Protein AF-A0A1Y3ERS6-F1 (afdb_monomer)

pLDDT: mean 78.66, std 18.19, range [39.31, 96.19]

Solvent-accessible surface area (backbone atoms only — not comparable to full-atom values): 10568 Å² total; per-residue (Å²): 138,85,83,82,80,84,80,81,80,81,79,78,78,77,73,66,74,38,62,41,63,48,85,42,66,70,82,78,79,48,76,67,59,51,52,51,32,52,76,62,56,27,44,62,80,42,98,79,37,23,26,28,19,29,83,88,67,51,50,31,34,42,51,50,39,35,43,70,40,49,57,46,52,53,65,60,63,62,41,93,84,53,89,66,54,53,46,50,26,30,32,39,32,39,29,73,22,69,52,45,95,83,38,56,44,93,59,51,65,65,64,45,78,43,43,34,34,40,35,41,24,82,83,41,68,49,79,78,44,63,82,38,22,78,41,63,59,69,26,38,30,32,43,51,52,59,58,53,71,74,69,60,63,82,72,85,86,64,79,74,74,79,78,76,77,75,82,82,83,80,77,86,75,91,130

Radius of gyration: 25.22 Å; Cα contacts (8 Å, |Δi|>4): 267; chains: 1; bounding box: 40×95×75 Å

Secondary structure (DSSP, 8-state):
------------------TTT---SS----HHHHHHHHHTTEEES-TT-SEEEETTS-EEEEE-TTS----B-GGGG--SS----GGG--EEE-TT----TT-B-TTSSTT--S--EEEPSTTPPPTTGGGGEEEEETTEEEEE--HHHHTT-----------------------

Foldseek 3Di:
DDDDDDDDPPPPPPADQALFQQQFPQQPDDPVNVVVLVVQCWDRPDNRTQFIAHPVRATAEGECERSQDQAQDLCNRDGPPRPHQLCNHQEYEAEPHNHDQPRYDPCSCPRVNNPFWYAHYPQHWDPVHPVQAPDTDGRIGGGGDPVCVVVVVVDPPDPPPPPPDDDDPPDDDDD

Structure (mmCIF, N/CA/C/O backbone):
data_AF-A0A1Y3ERS6-F1
#
_entry.id   AF-A0A1Y3ERS6-F1
#
loop_
_atom_site.group_PDB
_atom_site.id
_atom_site.type_symbol
_atom_site.label_atom_id
_atom_site.label_alt_id
_atom_site.label_comp_id
_atom_site.label_asym_id
_atom_site.label_entity_id
_atom_site.label_seq_id
_atom_site.pdbx_PDB_ins_code
_atom_site.Cartn_x
_atom_site.Cartn_y
_atom_site.Cartn_z
_atom_site.occupancy
_atom_site.B_iso_or_equiv
_atom_site.auth_seq_id
_atom_site.auth_comp_id
_atom_site.auth_asym_id
_atom_site.auth_atom_id
_atom_site.pdbx_PDB_model_num
ATOM 1 N N . MET A 1 1 ? 23.435 5.887 60.631 1.00 40.19 1 MET A N 1
ATOM 2 C CA . MET A 1 1 ? 22.488 6.574 59.726 1.00 40.19 1 MET A CA 1
ATOM 3 C C . MET A 1 1 ? 22.707 6.019 58.327 1.00 40.19 1 MET A C 1
ATOM 5 O O . MET A 1 1 ? 23.692 6.378 57.701 1.00 40.19 1 MET A O 1
ATOM 9 N N . PHE A 1 2 ? 21.871 5.079 57.884 1.00 39.38 2 PHE A N 1
ATOM 10 C CA . PHE A 1 2 ? 21.933 4.524 56.528 1.00 39.38 2 PHE A CA 1
ATOM 11 C C . PHE A 1 2 ? 20.907 5.255 55.664 1.00 39.38 2 PHE A C 1
ATOM 13 O O . PHE A 1 2 ? 19.716 5.213 55.959 1.00 39.38 2 PHE A O 1
ATOM 20 N N . TRP A 1 3 ? 21.376 5.955 54.634 1.00 40.59 3 TRP A N 1
ATOM 21 C CA . TRP A 1 3 ? 20.517 6.576 53.632 1.00 40.59 3 TRP A CA 1
ATOM 22 C C . TRP A 1 3 ? 20.301 5.568 52.504 1.00 40.59 3 TRP A C 1
ATOM 24 O O . TRP A 1 3 ? 21.249 5.202 51.814 1.00 40.59 3 TRP A O 1
ATOM 34 N N . ILE A 1 4 ? 19.066 5.098 52.335 1.00 56.00 4 ILE A N 1
ATOM 35 C CA . ILE A 1 4 ? 18.675 4.281 51.183 1.00 56.00 4 ILE A CA 1
ATOM 36 C C . ILE A 1 4 ? 18.340 5.248 50.048 1.00 56.00 4 ILE A C 1
ATOM 38 O O . ILE A 1 4 ? 17.358 5.985 50.117 1.00 56.00 4 ILE A O 1
ATOM 42 N N . THR A 1 5 ? 19.175 5.276 49.015 1.00 57.38 5 THR A N 1
ATOM 43 C CA . THR A 1 5 ? 18.903 6.008 47.776 1.00 57.38 5 THR A CA 1
ATOM 44 C C . THR A 1 5 ? 17.917 5.188 46.946 1.00 57.38 5 THR A C 1
ATOM 46 O O . THR A 1 5 ? 18.255 4.117 46.449 1.00 57.38 5 THR A O 1
ATOM 49 N N . PHE A 1 6 ? 16.679 5.664 46.811 1.00 54.22 6 PHE A N 1
ATOM 50 C CA . PHE A 1 6 ? 15.714 5.085 45.878 1.00 54.22 6 PHE A CA 1
ATOM 51 C C . PHE A 1 6 ? 16.089 5.500 44.452 1.00 54.22 6 PHE A C 1
ATOM 53 O O . PHE A 1 6 ? 15.914 6.653 44.064 1.00 54.22 6 PHE A O 1
ATOM 60 N N . VAL A 1 7 ? 16.611 4.557 43.669 1.00 61.88 7 VAL A N 1
ATOM 61 C CA . VAL A 1 7 ? 16.763 4.715 42.220 1.00 61.88 7 VAL A CA 1
ATOM 62 C C . VAL A 1 7 ? 15.429 4.334 41.582 1.00 61.88 7 VAL A C 1
ATOM 64 O O . VAL A 1 7 ? 15.063 3.161 41.542 1.00 61.88 7 VAL A O 1
ATOM 67 N N . VAL A 1 8 ? 14.673 5.330 41.121 1.00 59.50 8 VAL A N 1
ATOM 68 C CA . VAL A 1 8 ? 13.457 5.106 40.331 1.00 59.50 8 VAL A CA 1
ATOM 69 C C . VAL A 1 8 ? 13.886 4.752 38.909 1.00 59.50 8 VAL A C 1
ATOM 71 O O . VAL A 1 8 ? 14.327 5.615 38.152 1.00 59.50 8 VAL A O 1
ATOM 74 N N . PHE A 1 9 ? 13.777 3.476 38.544 1.00 46.91 9 PHE A N 1
ATOM 75 C CA . PHE A 1 9 ? 13.901 3.042 37.155 1.00 46.91 9 PHE A CA 1
ATOM 76 C C . PHE A 1 9 ? 12.621 3.425 36.409 1.00 46.91 9 PHE A C 1
ATOM 78 O O . PHE A 1 9 ? 11.594 2.763 36.543 1.00 46.91 9 PHE A O 1
ATOM 85 N N . ILE A 1 10 ? 12.667 4.508 35.631 1.00 58.75 10 ILE A N 1
ATOM 86 C CA . ILE A 1 10 ? 11.605 4.820 34.672 1.00 58.75 10 ILE A CA 1
ATOM 87 C C . ILE A 1 10 ? 11.819 3.913 33.459 1.00 58.75 10 ILE A C 1
ATOM 89 O O . ILE A 1 10 ? 12.629 4.205 32.583 1.00 58.75 10 ILE A O 1
ATOM 93 N N . THR A 1 11 ? 11.112 2.787 33.408 1.00 48.69 11 THR A N 1
ATOM 94 C CA . THR A 1 11 ? 10.964 2.015 32.172 1.00 48.69 11 THR A CA 1
ATOM 95 C C . THR A 1 11 ? 9.996 2.759 31.262 1.00 48.69 11 THR A C 1
ATOM 97 O O . THR A 1 11 ? 8.781 2.649 31.414 1.00 48.69 11 THR A O 1
ATOM 100 N N . THR A 1 12 ? 10.518 3.544 30.323 1.00 52.22 12 THR A N 1
ATOM 101 C CA . THR A 1 12 ? 9.714 4.065 29.215 1.00 52.22 12 THR A CA 1
ATOM 102 C C . THR A 1 12 ? 9.351 2.895 28.304 1.00 52.22 12 THR A C 1
ATOM 104 O O . THR A 1 12 ? 10.189 2.421 27.536 1.00 52.22 12 THR A O 1
ATOM 107 N N . ALA A 1 13 ? 8.119 2.399 28.399 1.00 50.47 13 ALA A N 1
ATOM 108 C CA . ALA A 1 13 ? 7.562 1.556 27.353 1.00 50.47 13 ALA A CA 1
ATOM 109 C C . ALA A 1 13 ? 7.392 2.443 26.115 1.00 50.47 13 ALA A C 1
ATOM 111 O O . ALA A 1 13 ? 6.580 3.367 26.117 1.00 50.47 13 ALA A O 1
ATOM 112 N N . THR A 1 14 ? 8.197 2.223 25.078 1.00 47.16 14 THR A N 1
ATOM 113 C CA . THR A 1 14 ? 7.948 2.845 23.778 1.00 47.16 14 THR A CA 1
ATOM 114 C C . THR A 1 14 ? 6.678 2.208 23.229 1.00 47.16 14 THR A C 1
ATOM 116 O O . THR A 1 14 ? 6.711 1.051 22.808 1.00 47.16 14 THR A O 1
ATOM 119 N N . ALA A 1 15 ? 5.552 2.919 23.293 1.00 56.16 15 ALA A N 1
ATOM 120 C CA . ALA A 1 15 ? 4.360 2.518 22.561 1.00 56.16 15 ALA A CA 1
ATOM 121 C C . ALA A 1 15 ? 4.750 2.387 21.082 1.00 56.16 15 ALA A C 1
ATOM 123 O O . ALA A 1 15 ? 5.423 3.263 20.534 1.00 56.16 15 ALA A O 1
ATOM 124 N N . LEU A 1 16 ? 4.418 1.251 20.473 1.00 59.69 16 LEU A N 1
ATOM 125 C CA . LEU A 1 16 ? 4.680 1.021 19.061 1.00 59.69 16 LEU A CA 1
ATOM 126 C C . LEU A 1 16 ? 3.832 2.027 18.273 1.00 59.69 16 LEU A C 1
ATOM 128 O O . LEU A 1 16 ? 2.607 1.993 18.354 1.00 59.69 16 LEU A O 1
ATOM 132 N N . GLU A 1 17 ? 4.493 2.964 17.595 1.00 69.62 17 GLU A N 1
ATOM 133 C CA . GLU A 1 17 ? 3.836 4.011 16.810 1.00 69.62 17 GLU A CA 1
ATOM 134 C C . GLU A 1 17 ? 2.968 3.355 15.731 1.00 69.62 17 GLU A C 1
ATOM 136 O O . GLU A 1 17 ? 3.470 2.548 14.941 1.00 69.62 17 GLU A O 1
ATOM 141 N N . SER A 1 18 ? 1.667 3.669 15.708 1.00 84.62 18 SER A N 1
ATOM 142 C CA . SER A 1 18 ? 0.764 3.067 14.725 1.00 84.62 18 SER A CA 1
ATOM 143 C C . SER A 1 18 ? 1.198 3.439 13.310 1.00 84.62 18 SER A C 1
ATOM 145 O O . SER A 1 18 ? 1.692 4.541 13.053 1.00 84.62 18 SER A O 1
ATOM 147 N N . VAL A 1 19 ? 0.967 2.547 12.347 1.00 87.81 19 VAL A N 1
ATOM 148 C CA . VAL A 1 19 ? 1.308 2.812 10.938 1.00 87.81 19 VAL A CA 1
ATOM 149 C C . VAL A 1 19 ? 0.620 4.071 10.395 1.00 87.81 19 VAL A C 1
ATOM 151 O O . VAL A 1 19 ? 1.177 4.776 9.552 1.00 87.81 19 VAL A O 1
ATOM 154 N N . CYS A 1 20 ? -0.561 4.392 10.928 1.00 88.44 20 CYS A N 1
ATOM 155 C CA . CYS A 1 20 ? -1.310 5.594 10.584 1.00 88.44 20 CYS A CA 1
ATOM 156 C C . CYS A 1 20 ? -0.671 6.881 11.098 1.00 88.44 20 CYS A C 1
ATOM 158 O O . CYS A 1 20 ? -0.836 7.915 10.460 1.00 88.44 20 CYS A O 1
ATOM 160 N N . GLN A 1 21 ? 0.035 6.824 12.226 1.00 85.12 21 GLN A N 1
ATOM 161 C CA . GLN A 1 21 ? 0.679 7.982 12.850 1.00 85.12 21 GLN A CA 1
ATOM 162 C C . GLN A 1 21 ? 2.177 8.068 12.554 1.00 85.12 21 GLN A C 1
ATOM 164 O O . GLN A 1 21 ? 2.792 9.077 12.884 1.00 85.12 21 GLN A O 1
ATOM 169 N N . LYS A 1 22 ? 2.747 7.039 11.909 1.00 84.56 22 LYS A N 1
ATOM 170 C CA . LYS A 1 22 ? 4.163 6.978 11.556 1.00 84.56 22 LYS A CA 1
ATOM 171 C C . LYS A 1 22 ? 4.631 8.267 10.887 1.00 84.56 22 LYS A C 1
ATOM 173 O O . LYS A 1 22 ? 4.188 8.599 9.789 1.00 84.56 22 LYS A O 1
ATOM 178 N N . LYS A 1 23 ? 5.595 8.949 11.501 1.00 82.00 23 LYS A N 1
ATOM 179 C CA . LYS A 1 23 ? 6.180 10.163 10.918 1.00 82.00 23 LYS A CA 1
ATOM 180 C C . LYS A 1 23 ? 6.928 9.868 9.617 1.00 82.00 23 LYS A C 1
ATOM 182 O O . LYS A 1 23 ? 7.989 9.243 9.617 1.00 82.00 23 LYS A O 1
ATOM 187 N N . CYS A 1 24 ? 6.391 10.374 8.514 1.00 86.12 24 CYS A N 1
ATOM 188 C CA . CYS A 1 24 ? 7.020 10.369 7.196 1.00 86.12 24 CYS A CA 1
ATOM 189 C C . CYS A 1 24 ? 7.503 11.783 6.843 1.00 86.12 24 CYS A C 1
ATOM 191 O O . CYS A 1 24 ? 7.085 12.761 7.463 1.00 86.12 24 CYS A O 1
ATOM 193 N N . THR A 1 25 ? 8.424 11.919 5.885 1.00 76.75 25 THR A N 1
ATOM 194 C CA . THR A 1 25 ? 8.870 13.253 5.446 1.00 76.75 25 THR A CA 1
ATOM 195 C C . THR A 1 25 ? 7.744 13.900 4.641 1.00 76.75 25 THR A C 1
ATOM 197 O O . THR A 1 25 ? 7.596 13.546 3.482 1.00 76.75 25 THR A O 1
ATOM 200 N N . GLU A 1 26 ? 6.957 14.770 5.290 1.00 67.69 26 GLU A N 1
ATOM 201 C CA . GLU A 1 26 ? 5.729 15.449 4.822 1.00 67.69 26 GLU A CA 1
ATOM 202 C C . GLU A 1 26 ? 4.849 14.647 3.840 1.00 67.69 26 GLU A C 1
ATOM 204 O O . GLU A 1 26 ? 5.215 14.468 2.674 1.00 67.69 26 GLU A O 1
ATOM 209 N N . PRO A 1 27 ? 3.641 14.206 4.240 1.00 62.59 27 PRO A N 1
ATOM 210 C CA . PRO A 1 27 ? 2.799 13.409 3.362 1.00 62.59 27 PRO A CA 1
ATOM 211 C C . PRO A 1 27 ? 2.384 14.221 2.129 1.00 62.59 27 PRO A C 1
ATOM 213 O O . PRO A 1 27 ? 1.527 15.100 2.175 1.00 62.59 27 PRO A O 1
ATOM 216 N N . ARG A 1 28 ? 2.958 13.885 0.971 1.00 69.12 28 ARG A N 1
ATOM 217 C CA . ARG A 1 28 ? 2.450 14.341 -0.324 1.00 69.12 28 ARG A CA 1
ATOM 218 C C . ARG A 1 28 ? 1.220 13.515 -0.666 1.00 69.12 28 ARG A C 1
ATOM 220 O O . ARG A 1 28 ? 1.315 12.511 -1.373 1.00 69.12 28 ARG A O 1
ATOM 227 N N . LEU A 1 29 ? 0.072 13.919 -0.128 1.00 77.69 29 LEU A N 1
ATOM 228 C CA . LEU A 1 29 ? -1.218 13.395 -0.556 1.00 77.69 29 LEU A CA 1
ATOM 229 C C . LEU A 1 29 ? -1.327 13.546 -2.076 1.00 77.69 29 LEU A C 1
ATOM 231 O O . LEU A 1 29 ? -1.138 14.632 -2.626 1.00 77.69 29 LEU A O 1
ATOM 235 N N . THR A 1 30 ? -1.601 12.447 -2.774 1.00 83.12 30 THR A N 1
ATOM 236 C CA . THR A 1 30 ? -1.845 12.517 -4.213 1.00 83.12 30 THR A CA 1
ATOM 237 C C . THR A 1 30 ? -3.329 12.803 -4.463 1.00 83.12 30 THR A C 1
ATOM 239 O O . THR A 1 30 ? -4.178 12.252 -3.754 1.00 83.12 30 THR A O 1
ATOM 242 N N . PRO A 1 31 ? -3.685 13.581 -5.505 1.00 86.44 31 PRO A N 1
ATOM 243 C CA . PRO A 1 31 ? -5.088 13.832 -5.853 1.00 86.44 31 PRO A CA 1
ATOM 244 C C . PRO A 1 31 ? -5.899 12.555 -6.119 1.00 86.44 31 PRO A C 1
ATOM 246 O O . PRO A 1 31 ? -7.126 12.558 -6.064 1.00 86.44 31 PRO A O 1
ATOM 249 N N . GLU A 1 32 ? -5.219 11.459 -6.460 1.00 86.81 32 GLU A N 1
ATOM 250 C CA . GLU A 1 32 ? -5.823 10.150 -6.685 1.00 86.81 32 GLU A CA 1
ATOM 251 C C . GLU A 1 32 ? -6.270 9.493 -5.373 1.00 86.81 32 GLU A C 1
ATOM 253 O O . GLU A 1 32 ? -7.422 9.067 -5.276 1.00 86.81 32 GLU A O 1
ATOM 258 N N . LEU A 1 33 ? -5.396 9.476 -4.357 1.00 88.69 33 LEU A N 1
ATOM 259 C CA . LEU A 1 33 ? -5.709 8.969 -3.016 1.00 88.69 33 LEU A CA 1
ATOM 260 C C . LEU A 1 33 ? -6.815 9.798 -2.360 1.00 88.69 33 LEU A C 1
ATOM 262 O O . LEU A 1 33 ? -7.763 9.240 -1.811 1.00 88.69 33 LEU A O 1
ATOM 266 N N . GLU A 1 34 ? -6.716 11.124 -2.462 1.00 89.75 34 GLU A N 1
ATOM 267 C CA . GLU A 1 34 ? -7.710 12.050 -1.921 1.00 89.75 34 GLU A CA 1
ATOM 268 C C . GLU A 1 34 ? -9.088 11.799 -2.537 1.00 89.75 34 GLU A C 1
ATOM 270 O O . GLU A 1 34 ? -10.058 11.529 -1.830 1.00 89.75 34 GLU A O 1
ATOM 275 N N . ARG A 1 35 ? -9.164 11.775 -3.873 1.00 92.00 35 ARG A N 1
ATOM 276 C CA . ARG A 1 35 ? -10.417 11.519 -4.588 1.00 92.00 35 ARG A CA 1
ATOM 277 C C . ARG A 1 35 ? -11.003 10.152 -4.247 1.00 92.00 35 ARG A C 1
ATOM 279 O O . ARG A 1 35 ? -12.225 10.032 -4.155 1.00 92.00 35 ARG A O 1
ATOM 286 N N . TYR A 1 36 ? -10.165 9.125 -4.090 1.00 93.06 36 TYR A N 1
ATOM 287 C CA . TYR A 1 36 ? -10.627 7.796 -3.693 1.00 93.06 36 TYR A CA 1
ATOM 288 C C . TYR A 1 36 ? -11.226 7.818 -2.286 1.00 93.06 36 TYR A C 1
ATOM 290 O O . TYR A 1 36 ? -12.343 7.336 -2.100 1.00 93.06 36 TYR A O 1
ATOM 298 N N . CYS A 1 37 ? -10.518 8.421 -1.328 1.00 93.19 37 CYS A N 1
ATOM 299 C CA . CYS A 1 37 ? -10.967 8.569 0.054 1.00 93.19 37 CYS A CA 1
ATOM 300 C C . CYS A 1 37 ? -12.329 9.274 0.116 1.00 93.19 37 CYS A C 1
ATOM 302 O O . CYS A 1 37 ? -13.294 8.709 0.630 1.00 93.19 37 CYS A O 1
ATOM 304 N N . THR A 1 38 ? -12.451 10.445 -0.517 1.00 92.81 38 THR A N 1
ATOM 305 C CA . THR A 1 38 ? -13.702 11.215 -0.539 1.00 92.81 38 THR A CA 1
ATOM 306 C C . THR A 1 38 ? -14.841 10.450 -1.212 1.00 92.81 38 THR A C 1
ATOM 308 O O . THR A 1 38 ? -15.950 10.423 -0.690 1.00 92.81 38 THR A O 1
ATOM 311 N N . LYS A 1 39 ? -14.590 9.778 -2.346 1.00 94.75 39 LYS A N 1
ATOM 312 C CA . LYS A 1 39 ? -15.621 8.996 -3.057 1.00 94.75 39 LYS A CA 1
ATOM 313 C C . LYS A 1 39 ? -16.171 7.838 -2.217 1.00 94.75 39 LYS A C 1
ATOM 315 O O . LYS A 1 39 ? -17.268 7.356 -2.486 1.00 94.75 39 LYS A O 1
ATOM 320 N N . ARG A 1 40 ? -15.391 7.346 -1.256 1.00 94.50 40 ARG A N 1
ATOM 321 C CA . ARG A 1 40 ? -15.768 6.241 -0.373 1.00 94.50 40 ARG A CA 1
ATOM 322 C C . ARG A 1 40 ? -16.381 6.709 0.943 1.00 94.50 40 ARG A C 1
ATOM 324 O O . ARG A 1 40 ? -16.528 5.878 1.827 1.00 94.50 40 ARG A O 1
ATOM 331 N N . ASP A 1 41 ? -16.738 7.986 1.075 1.00 94.69 41 ASP A N 1
ATOM 332 C CA . ASP A 1 41 ? -17.187 8.580 2.341 1.00 94.69 41 ASP A CA 1
ATOM 333 C C . ASP A 1 41 ? -16.143 8.391 3.458 1.00 94.69 41 ASP A C 1
ATOM 335 O O . ASP A 1 41 ? -16.465 8.121 4.619 1.00 94.69 41 ASP A O 1
ATOM 339 N N . GLY A 1 42 ? -14.868 8.454 3.070 1.00 92.50 42 GLY A N 1
ATOM 340 C CA . GLY A 1 42 ? -13.734 8.389 3.971 1.00 92.50 42 GLY A CA 1
ATOM 341 C C . GLY A 1 42 ? -13.266 9.769 4.419 1.00 92.50 42 GLY A C 1
ATOM 342 O O . GLY A 1 42 ? -13.437 10.767 3.718 1.00 92.50 42 GLY A O 1
ATOM 343 N N . HIS A 1 43 ? -12.638 9.801 5.586 1.00 91.75 43 HIS A N 1
ATOM 344 C CA . HIS A 1 43 ? -11.953 10.948 6.155 1.00 91.75 43 HIS A CA 1
ATOM 345 C C . HIS A 1 43 ? -10.512 10.564 6.504 1.00 91.75 43 HIS A C 1
ATOM 347 O O . HIS A 1 43 ? -10.221 9.425 6.886 1.00 91.75 43 HIS A O 1
ATOM 353 N N . TRP A 1 44 ? -9.594 11.519 6.371 1.00 90.69 44 TRP A N 1
ATOM 354 C CA . TRP A 1 44 ? -8.248 11.368 6.913 1.00 90.69 44 TRP A CA 1
ATOM 355 C C . TRP A 1 44 ? -8.326 11.386 8.435 1.00 90.69 44 TRP A C 1
ATOM 357 O O . TRP A 1 44 ? -9.042 12.206 9.009 1.00 90.69 44 TRP A O 1
ATOM 367 N N . LEU A 1 45 ? -7.625 10.457 9.089 1.00 86.94 45 LEU A N 1
ATOM 368 C CA . LEU A 1 45 ? -7.649 10.377 10.552 1.00 86.94 45 LEU A CA 1
ATOM 369 C C . LEU A 1 45 ? -7.072 11.654 11.191 1.00 86.94 45 LEU A C 1
ATOM 371 O O . LEU A 1 45 ? -7.579 12.087 12.222 1.00 86.94 45 LEU A O 1
ATOM 375 N N . THR A 1 46 ? -6.061 12.263 10.558 1.00 80.94 46 THR A N 1
ATOM 376 C CA . THR A 1 46 ? -5.542 13.623 10.802 1.00 80.94 46 THR A CA 1
ATOM 377 C C . THR A 1 46 ? -4.875 14.152 9.519 1.00 80.94 46 THR A C 1
ATOM 379 O O . THR A 1 46 ? -4.568 13.362 8.625 1.00 80.94 46 THR A O 1
ATOM 382 N N . ASP A 1 47 ? -4.588 15.455 9.434 1.00 70.69 47 ASP A N 1
ATOM 383 C CA . ASP A 1 47 ? -3.850 16.051 8.297 1.00 70.69 47 ASP A CA 1
ATOM 384 C C . ASP A 1 47 ? -2.391 15.555 8.193 1.00 70.69 47 ASP A C 1
ATOM 386 O O . ASP A 1 47 ? -1.765 15.644 7.138 1.00 70.69 47 ASP A O 1
ATOM 390 N N . GLU A 1 48 ? -1.854 14.997 9.282 1.00 74.06 48 GLU A N 1
ATOM 391 C CA . GLU A 1 48 ? -0.514 14.399 9.359 1.00 74.06 48 GLU A CA 1
ATOM 392 C C . GLU A 1 48 ? -0.543 12.862 9.256 1.00 74.06 48 GLU A C 1
ATOM 394 O O . GLU A 1 48 ? 0.506 12.219 9.303 1.00 74.06 48 GLU A O 1
ATOM 399 N N . ALA A 1 49 ? -1.729 12.250 9.148 1.00 81.94 49 ALA A N 1
ATOM 400 C CA . ALA A 1 49 ? -1.878 10.801 9.155 1.00 81.94 49 ALA A CA 1
ATOM 401 C C . ALA A 1 49 ? -1.622 10.182 7.780 1.00 81.94 49 ALA A C 1
ATOM 403 O O . ALA A 1 49 ? -1.999 10.698 6.730 1.00 81.94 49 ALA A O 1
ATOM 404 N N . ASN A 1 50 ? -1.117 8.954 7.810 1.00 89.88 50 ASN A N 1
ATOM 405 C CA . ASN A 1 50 ? -0.939 8.109 6.632 1.00 89.88 50 ASN A CA 1
ATOM 406 C C . ASN A 1 50 ? -2.218 7.346 6.249 1.00 89.88 50 ASN A C 1
ATOM 408 O O . ASN A 1 50 ? -2.195 6.534 5.327 1.00 89.88 50 ASN A O 1
ATOM 412 N N . CYS A 1 51 ? -3.332 7.550 6.956 1.00 91.88 51 CYS A N 1
ATOM 413 C CA . CYS A 1 51 ? -4.529 6.718 6.840 1.00 91.88 51 CYS A CA 1
ATOM 414 C C . CYS A 1 51 ? -5.792 7.513 6.530 1.00 91.88 51 CYS A C 1
ATOM 416 O O . CYS A 1 51 ? -6.137 8.454 7.248 1.00 91.88 51 CYS A O 1
ATOM 418 N N . CYS A 1 52 ? -6.538 7.031 5.535 1.00 93.75 52 CYS A N 1
ATOM 419 C CA . CYS A 1 52 ? -7.941 7.380 5.345 1.00 93.75 52 CYS A CA 1
ATOM 420 C C . CYS A 1 52 ? -8.825 6.229 5.838 1.00 93.75 52 CYS A C 1
ATOM 422 O O . CYS A 1 52 ? -8.611 5.062 5.478 1.00 93.75 52 CYS A O 1
ATOM 424 N N . ALA A 1 53 ? -9.825 6.572 6.647 1.00 93.75 53 ALA A N 1
ATOM 425 C CA . ALA A 1 53 ? -10.814 5.652 7.179 1.00 93.75 53 ALA A CA 1
ATOM 426 C C . ALA A 1 53 ? -12.220 6.036 6.720 1.00 93.75 53 ALA A C 1
ATOM 428 O O . ALA A 1 53 ? -12.547 7.208 6.588 1.00 93.75 53 ALA A O 1
ATOM 429 N N . LEU A 1 54 ? -13.073 5.041 6.495 1.00 95.12 54 LEU A N 1
ATOM 430 C CA . LEU A 1 54 ? -14.507 5.246 6.310 1.00 95.12 54 LEU A CA 1
ATOM 431 C C . LEU A 1 54 ? -15.117 5.895 7.559 1.00 95.12 54 LEU A C 1
ATOM 433 O O . LEU A 1 54 ? -14.605 5.729 8.665 1.00 95.12 54 LEU A O 1
ATOM 437 N N . ASN A 1 55 ? -16.283 6.525 7.419 1.00 93.06 55 ASN A N 1
ATOM 438 C CA . ASN A 1 55 ? -17.035 7.088 8.553 1.00 93.06 55 ASN A CA 1
ATOM 439 C C . ASN A 1 55 ? -17.330 6.097 9.699 1.00 93.06 55 ASN A C 1
ATOM 441 O O . ASN A 1 55 ? -17.582 6.520 10.822 1.00 93.06 55 ASN A O 1
ATOM 445 N N . ASN A 1 56 ? -17.276 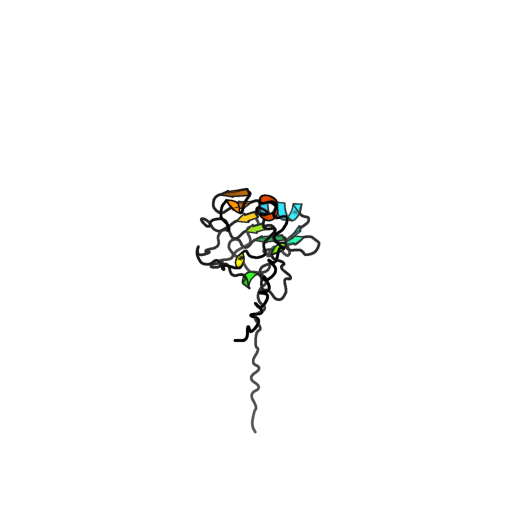4.784 9.447 1.00 91.50 56 ASN A N 1
ATOM 446 C CA . ASN A 1 56 ? -17.407 3.747 10.477 1.00 91.50 56 ASN A CA 1
ATOM 447 C C . ASN A 1 56 ? -16.073 3.359 11.159 1.00 91.50 56 ASN A C 1
ATOM 449 O O . ASN A 1 56 ? -16.032 2.366 11.882 1.00 91.50 56 ASN A O 1
ATOM 453 N N . GLY A 1 57 ? -14.984 4.083 10.890 1.00 89.50 57 GLY A N 1
ATOM 454 C CA . GLY A 1 57 ? -13.644 3.841 11.431 1.00 89.50 57 GLY A CA 1
ATOM 455 C C . GLY A 1 57 ? -12.807 2.807 10.668 1.00 89.50 57 GLY A C 1
ATOM 456 O O . GLY A 1 57 ? -11.666 2.548 11.042 1.00 89.50 57 GLY A O 1
ATOM 457 N N . THR A 1 58 ? -13.325 2.204 9.593 1.00 92.31 58 THR A N 1
A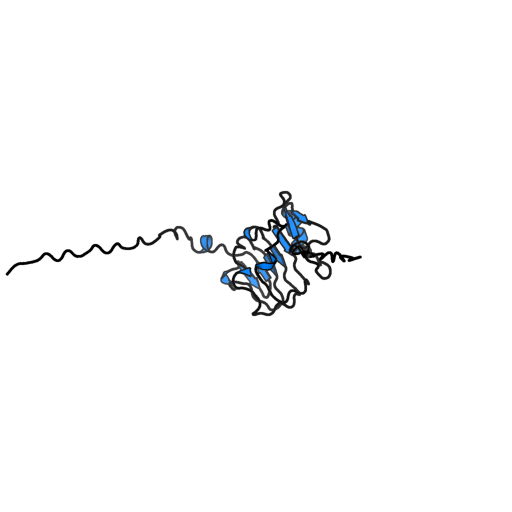TOM 458 C CA . THR A 1 58 ? -12.568 1.208 8.814 1.00 92.31 58 THR A CA 1
ATOM 459 C C . THR A 1 58 ? -11.485 1.880 7.975 1.00 92.31 58 THR A C 1
ATOM 461 O O . THR A 1 58 ? -11.808 2.585 7.021 1.00 92.31 58 THR A O 1
ATOM 464 N N . VAL A 1 59 ? -10.209 1.616 8.265 1.00 93.38 59 VAL A N 1
ATOM 465 C CA . VAL A 1 59 ? -9.085 2.080 7.432 1.00 93.38 59 VAL A CA 1
ATOM 466 C C . VAL A 1 59 ? -9.120 1.388 6.069 1.00 9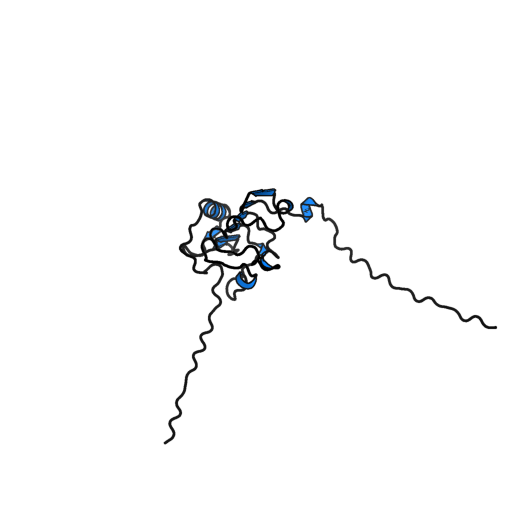3.38 59 VAL A C 1
ATOM 468 O O . VAL A 1 59 ? -9.165 0.160 5.996 1.00 93.38 59 VAL A O 1
ATOM 471 N N . ILE A 1 60 ? -9.093 2.183 4.997 1.00 95.00 60 ILE A N 1
ATOM 472 C CA . ILE A 1 60 ? -9.154 1.707 3.605 1.00 95.00 60 ILE A CA 1
ATOM 473 C C . ILE A 1 60 ? -7.947 2.132 2.762 1.00 95.00 60 ILE A C 1
ATOM 475 O O . ILE A 1 60 ? -7.678 1.508 1.737 1.00 95.00 60 ILE A O 1
ATOM 479 N N . ILE A 1 61 ? -7.194 3.153 3.182 1.00 94.94 61 ILE A N 1
ATOM 480 C CA . ILE A 1 61 ? -5.990 3.619 2.479 1.00 94.94 61 ILE A CA 1
ATOM 481 C C . ILE A 1 61 ? -4.813 3.697 3.448 1.00 94.94 61 ILE A C 1
ATOM 483 O O . ILE A 1 61 ? -4.972 4.209 4.555 1.00 94.94 61 ILE A O 1
ATOM 487 N N . LEU A 1 62 ? -3.638 3.259 2.986 1.00 93.69 62 LEU A N 1
ATOM 488 C CA . LEU A 1 62 ? -2.336 3.490 3.616 1.00 93.69 62 LEU A CA 1
ATOM 489 C C . LEU A 1 62 ? -1.405 4.273 2.676 1.00 93.69 62 LEU A C 1
ATOM 491 O O . LEU A 1 62 ? -0.909 3.735 1.689 1.00 93.69 62 LEU A O 1
ATOM 495 N N . ASN A 1 63 ? -1.145 5.539 2.985 1.00 93.19 63 ASN A N 1
ATOM 496 C CA . ASN A 1 63 ? -0.180 6.386 2.292 1.00 93.19 63 ASN A CA 1
ATOM 497 C C . ASN A 1 63 ? 1.154 6.393 3.048 1.00 93.19 63 ASN A C 1
ATOM 499 O O . ASN A 1 63 ? 1.374 7.220 3.920 1.00 93.19 63 ASN A O 1
ATOM 503 N N . LEU A 1 64 ? 2.041 5.462 2.711 1.00 92.25 64 LEU A N 1
ATOM 504 C CA . LEU A 1 64 ? 3.371 5.320 3.303 1.00 92.25 64 LEU A CA 1
ATOM 505 C C . LEU A 1 64 ? 4.478 5.809 2.357 1.00 92.25 64 LEU A C 1
ATOM 507 O O . LEU A 1 64 ? 5.607 5.311 2.380 1.00 92.25 64 LEU A O 1
ATOM 511 N N . ARG A 1 65 ? 4.157 6.773 1.497 1.00 91.31 65 ARG A N 1
ATOM 512 C CA . ARG A 1 65 ? 5.103 7.409 0.584 1.00 91.31 65 ARG A CA 1
ATOM 513 C C . ARG A 1 65 ? 6.182 8.175 1.358 1.00 91.31 65 ARG A C 1
ATOM 515 O O . ARG A 1 65 ? 5.876 8.866 2.320 1.00 91.31 65 ARG A O 1
ATOM 522 N N . GLN A 1 66 ? 7.441 8.094 0.911 1.00 90.38 66 GLN A N 1
ATOM 523 C CA . GLN A 1 66 ? 8.567 8.853 1.500 1.00 90.38 66 GLN A CA 1
ATOM 524 C C . GLN A 1 66 ? 8.714 8.681 3.030 1.00 90.38 66 GLN A C 1
ATOM 526 O O . GLN A 1 66 ? 9.142 9.585 3.749 1.00 90.38 66 GLN A O 1
ATOM 531 N N . CYS A 1 67 ? 8.399 7.492 3.540 1.00 89.81 67 CYS A N 1
ATOM 532 C CA . CYS A 1 67 ? 8.508 7.145 4.959 1.00 89.81 67 CYS A CA 1
ATOM 533 C C . CYS A 1 67 ? 9.876 6.550 5.335 1.00 89.81 67 CYS A C 1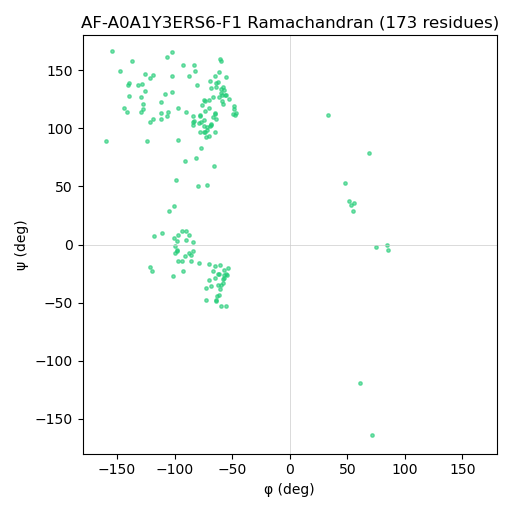
ATOM 535 O O . CYS A 1 67 ? 10.028 5.988 6.421 1.00 89.81 67 CYS A O 1
ATOM 537 N N . ASN A 1 68 ? 10.862 6.636 4.432 1.00 90.19 68 ASN A N 1
ATOM 538 C CA . ASN A 1 68 ? 12.201 6.064 4.582 1.00 90.19 68 ASN A CA 1
ATOM 539 C C . ASN A 1 68 ? 12.187 4.565 4.960 1.00 90.19 68 ASN A C 1
ATOM 541 O O . ASN A 1 68 ? 12.985 4.094 5.770 1.00 90.19 68 ASN A O 1
ATOM 545 N N . LEU A 1 69 ? 11.243 3.807 4.395 1.00 90.81 69 LEU A N 1
ATOM 546 C CA . LEU A 1 69 ? 11.136 2.367 4.614 1.00 90.81 69 LEU A CA 1
ATOM 547 C C . LEU A 1 69 ? 12.215 1.640 3.805 1.00 90.81 69 LEU A C 1
ATOM 549 O O . LEU A 1 69 ? 12.235 1.725 2.580 1.00 90.81 69 LEU A O 1
ATOM 553 N N . SER A 1 70 ? 13.091 0.901 4.481 1.00 90.50 70 SER A N 1
ATOM 554 C CA . SER A 1 70 ? 14.113 0.060 3.838 1.00 90.50 70 SER A CA 1
ATOM 555 C C . SER A 1 70 ? 13.655 -1.384 3.610 1.00 90.50 70 SER A C 1
ATOM 557 O O . SER A 1 70 ? 14.176 -2.069 2.730 1.00 90.50 70 SER A O 1
ATOM 559 N N . CYS A 1 71 ? 12.663 -1.834 4.381 1.00 89.81 71 CYS A N 1
ATOM 560 C CA . CYS A 1 71 ? 12.145 -3.197 4.382 1.00 89.81 71 CYS A CA 1
ATOM 561 C C . CYS A 1 71 ? 10.648 -3.219 4.702 1.00 89.81 71 CYS A C 1
ATOM 563 O O . CYS A 1 71 ? 10.156 -2.401 5.483 1.00 89.81 71 CYS A O 1
ATOM 565 N N . LEU A 1 72 ? 9.937 -4.196 4.144 1.00 90.19 72 LEU A N 1
ATOM 566 C CA . LEU A 1 72 ? 8.523 -4.444 4.409 1.00 90.19 72 LEU A CA 1
ATOM 567 C C . LEU A 1 72 ? 8.370 -5.695 5.277 1.00 90.19 72 LEU A C 1
ATOM 569 O O . LEU A 1 72 ? 8.627 -6.808 4.822 1.00 90.19 72 LEU A O 1
ATOM 573 N N . ASN A 1 73 ? 7.950 -5.507 6.527 1.00 88.50 73 ASN A N 1
ATOM 574 C CA . ASN A 1 73 ? 7.674 -6.576 7.489 1.00 88.50 73 ASN A CA 1
ATOM 575 C C . ASN A 1 73 ? 6.211 -6.487 7.951 1.00 88.50 73 ASN A C 1
ATOM 577 O O . ASN A 1 73 ? 5.678 -5.387 8.102 1.00 88.50 73 ASN A O 1
ATOM 581 N N . SER A 1 74 ? 5.555 -7.631 8.169 1.00 85.81 74 SER A N 1
ATOM 582 C CA . SER A 1 74 ? 4.194 -7.702 8.712 1.00 85.81 74 SER A CA 1
ATOM 583 C C . SER A 1 74 ? 4.035 -6.982 10.050 1.00 85.81 74 SER A C 1
ATOM 585 O O . SER A 1 74 ? 2.939 -6.510 10.335 1.00 85.81 74 SER A O 1
ATOM 587 N N . SER A 1 75 ? 5.118 -6.833 10.819 1.00 84.25 75 SER A N 1
ATOM 588 C CA . SER A 1 75 ? 5.124 -6.083 12.078 1.00 84.25 75 SER A CA 1
ATOM 589 C C . SER A 1 75 ? 4.748 -4.607 11.921 1.00 84.25 75 SER A C 1
ATOM 591 O O . SER A 1 75 ? 4.388 -3.974 12.899 1.00 84.25 75 SER A O 1
ATOM 593 N N . ILE A 1 76 ? 4.797 -4.040 10.706 1.00 84.75 76 ILE A N 1
ATOM 594 C CA . ILE A 1 76 ? 4.304 -2.676 10.439 1.00 84.75 76 ILE A CA 1
ATOM 595 C C . ILE A 1 76 ? 2.796 -2.565 10.726 1.00 84.75 76 ILE A C 1
ATOM 597 O O . ILE A 1 76 ? 2.314 -1.479 11.014 1.00 84.75 76 ILE A O 1
ATOM 601 N N . PHE A 1 77 ? 2.056 -3.672 10.650 1.00 83.56 77 PHE A N 1
ATOM 602 C CA . PHE A 1 77 ? 0.620 -3.721 10.943 1.00 83.56 77 PHE A CA 1
ATOM 603 C C . PHE A 1 77 ? 0.311 -4.208 12.359 1.00 83.56 77 PHE A C 1
ATOM 605 O O . PHE A 1 77 ? -0.855 -4.273 12.736 1.00 83.56 77 PHE A O 1
ATOM 612 N N . GLU A 1 78 ? 1.329 -4.631 13.105 1.00 75.69 78 GLU A N 1
ATOM 613 C CA . GLU A 1 78 ? 1.177 -4.974 14.509 1.00 75.69 78 GLU A CA 1
ATOM 614 C C . GLU A 1 78 ? 1.260 -3.656 15.264 1.00 75.69 78 GLU A C 1
ATOM 616 O O . GLU A 1 78 ? 2.325 -3.067 15.363 1.00 75.69 78 GLU A O 1
ATOM 621 N N . ASP A 1 79 ? 0.140 -3.158 15.760 1.00 64.94 79 ASP A N 1
ATOM 622 C CA . ASP A 1 79 ? 0.137 -2.096 16.750 1.00 64.94 79 ASP A CA 1
ATOM 623 C C . ASP A 1 79 ? -0.902 -2.431 17.833 1.00 64.94 79 ASP A C 1
ATOM 625 O O . ASP A 1 79 ? -1.768 -3.292 17.663 1.00 64.94 79 ASP A O 1
ATOM 629 N N . GLY A 1 80 ? -0.731 -1.839 19.015 1.00 54.62 80 GLY A N 1
ATOM 630 C CA . GLY A 1 80 ? -1.598 -2.105 20.167 1.00 54.62 80 GLY A CA 1
ATOM 631 C C . GLY A 1 80 ? -2.861 -1.243 20.209 1.00 54.62 80 GLY A C 1
ATOM 632 O O . GLY A 1 80 ? -3.721 -1.486 21.051 1.00 54.62 80 GLY A O 1
ATOM 633 N N . GLU A 1 81 ? -2.966 -0.231 19.342 1.00 55.31 81 GLU A N 1
ATOM 634 C CA . GLU A 1 81 ? -3.990 0.825 19.420 1.00 55.31 81 GLU A CA 1
ATOM 635 C C . GLU A 1 81 ? -4.897 0.896 18.186 1.00 55.31 81 GLU A C 1
ATOM 637 O O . GLU A 1 81 ? -6.020 1.396 18.244 1.00 55.31 81 GLU A O 1
ATOM 642 N N . THR A 1 82 ? -4.430 0.389 17.054 1.00 56.25 82 THR A N 1
ATOM 643 C CA . THR A 1 82 ? -5.045 0.502 15.744 1.00 56.25 82 THR A CA 1
ATOM 644 C C . THR A 1 82 ? -5.513 -0.905 15.352 1.00 56.25 82 THR A C 1
ATOM 646 O O . THR A 1 82 ? -4.763 -1.837 15.082 1.00 56.25 82 THR A O 1
ATOM 649 N N . ASN A 1 83 ? -6.832 -1.110 15.367 1.00 62.28 83 ASN A N 1
ATOM 650 C CA . ASN A 1 83 ? -7.462 -2.355 14.911 1.00 62.28 83 ASN A CA 1
ATOM 651 C C . ASN A 1 83 ? -7.380 -2.467 13.375 1.00 62.28 83 ASN A C 1
ATOM 653 O O . ASN A 1 83 ? -8.397 -2.628 12.691 1.00 62.28 83 ASN A O 1
ATOM 657 N N . LEU A 1 84 ? -6.184 -2.306 12.802 1.00 83.44 84 LEU A N 1
ATOM 658 C CA . LEU A 1 84 ? -5.978 -2.248 11.369 1.00 83.44 84 LEU A CA 1
ATOM 659 C C . LEU A 1 84 ? -6.135 -3.639 10.766 1.00 83.44 84 LEU A C 1
ATOM 661 O O . LEU A 1 84 ? -5.232 -4.474 10.721 1.00 83.44 84 LEU A O 1
ATOM 665 N N . ASN A 1 85 ? -7.333 -3.886 10.257 1.00 88.88 85 ASN A N 1
ATOM 666 C CA . ASN A 1 85 ? -7.613 -5.094 9.517 1.00 88.88 85 ASN A CA 1
ATOM 667 C C . ASN A 1 85 ? -7.065 -4.962 8.090 1.00 88.88 85 ASN A C 1
ATOM 669 O O . ASN A 1 85 ? -7.667 -4.315 7.234 1.00 88.88 85 ASN A O 1
ATOM 673 N N . ARG A 1 86 ? -5.943 -5.635 7.821 1.00 89.69 86 ARG A N 1
ATOM 674 C CA . ARG A 1 86 ? -5.255 -5.648 6.516 1.00 89.69 86 ARG A CA 1
ATOM 675 C C . ARG A 1 86 ? -6.157 -6.057 5.349 1.00 89.69 86 ARG A C 1
ATOM 677 O O . ARG A 1 86 ? -5.914 -5.624 4.226 1.00 89.69 86 ARG A O 1
ATOM 684 N N . SER A 1 87 ? -7.206 -6.842 5.605 1.00 92.38 87 SER A N 1
ATOM 685 C CA . SER A 1 87 ? -8.172 -7.238 4.571 1.00 92.38 87 SER A CA 1
ATOM 686 C C . SER A 1 87 ? -9.063 -6.095 4.095 1.00 92.38 87 SER A C 1
ATOM 688 O O . SER A 1 87 ? -9.641 -6.207 3.022 1.00 92.38 87 SER A O 1
ATOM 690 N N . ASN A 1 88 ? -9.148 -4.990 4.840 1.00 93.81 88 ASN A N 1
ATOM 691 C CA . ASN A 1 88 ? -9.907 -3.801 4.455 1.00 93.81 88 ASN A CA 1
ATOM 692 C C . ASN A 1 88 ? -9.087 -2.770 3.681 1.00 93.81 88 ASN A C 1
ATOM 694 O O . ASN A 1 88 ? -9.678 -1.838 3.145 1.00 93.81 88 ASN A O 1
ATOM 698 N N . ILE A 1 89 ? -7.762 -2.924 3.604 1.00 95.19 89 ILE A N 1
ATOM 699 C CA . ILE A 1 89 ? -6.922 -1.995 2.851 1.00 95.19 89 ILE A CA 1
ATOM 700 C C . ILE A 1 89 ? -7.197 -2.179 1.362 1.00 95.19 89 ILE A C 1
ATOM 702 O O . ILE A 1 89 ? -6.967 -3.244 0.791 1.00 95.19 89 ILE A O 1
ATOM 706 N N . GLU A 1 90 ? -7.691 -1.115 0.746 1.00 96.19 90 GLU A N 1
ATOM 707 C CA . GLU A 1 90 ? -8.056 -1.064 -0.664 1.00 96.19 90 GLU A CA 1
ATOM 708 C C . GLU A 1 90 ? -6.986 -0.370 -1.501 1.00 96.19 90 GLU A C 1
ATOM 710 O O . GLU A 1 90 ? -6.829 -0.683 -2.682 1.00 96.19 90 GLU A O 1
ATOM 715 N N . MET A 1 91 ? -6.224 0.540 -0.892 1.00 95.94 91 MET A N 1
ATOM 716 C CA . MET A 1 91 ? -5.177 1.293 -1.568 1.00 95.94 91 MET A CA 1
ATOM 717 C C . MET A 1 91 ? -3.939 1.458 -0.689 1.00 95.94 91 MET A C 1
ATOM 719 O O . MET A 1 91 ? -4.047 1.746 0.503 1.00 95.94 91 MET A O 1
ATOM 723 N N . MET A 1 92 ? -2.756 1.293 -1.280 1.00 95.00 92 MET A N 1
ATOM 724 C CA . MET A 1 92 ? -1.480 1.481 -0.595 1.00 95.00 92 MET A CA 1
ATOM 725 C C . MET A 1 92 ? -0.465 2.194 -1.491 1.00 95.00 92 MET A C 1
ATOM 727 O O . MET A 1 92 ? -0.203 1.755 -2.612 1.00 95.00 92 MET A O 1
ATOM 731 N N . ASP A 1 93 ? 0.136 3.270 -0.986 1.00 94.12 93 ASP A N 1
ATOM 732 C CA . ASP A 1 93 ? 1.250 3.962 -1.639 1.00 94.12 93 ASP A CA 1
ATOM 733 C C . ASP A 1 93 ? 2.534 3.761 -0.823 1.00 94.12 93 ASP A C 1
ATOM 735 O O . ASP A 1 93 ? 2.645 4.230 0.303 1.00 94.12 93 ASP A O 1
ATOM 739 N N . LEU A 1 94 ? 3.494 3.033 -1.389 1.00 93.69 94 LEU A N 1
ATOM 740 C CA . LEU A 1 94 ? 4.836 2.798 -0.848 1.00 93.69 94 LEU A CA 1
ATOM 741 C C . LEU A 1 94 ? 5.913 3.500 -1.685 1.00 93.69 94 LEU A C 1
ATOM 743 O O . LEU A 1 94 ? 7.100 3.221 -1.512 1.00 93.69 94 LEU A O 1
ATOM 747 N N . SER A 1 95 ? 5.534 4.370 -2.623 1.00 92.00 95 SER A N 1
ATOM 748 C CA . SER A 1 95 ? 6.476 5.030 -3.527 1.00 92.00 95 SER A CA 1
ATOM 749 C C . SER A 1 95 ? 7.523 5.869 -2.792 1.00 92.00 95 SER A C 1
ATO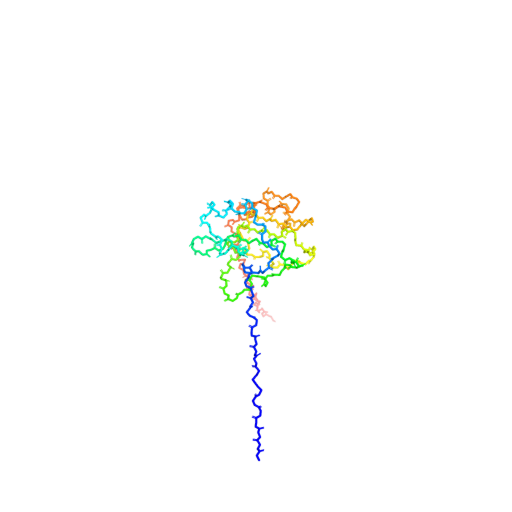M 751 O O . SER A 1 95 ? 7.356 6.262 -1.636 1.00 92.00 95 SER A O 1
ATOM 753 N N . ASP A 1 96 ? 8.641 6.117 -3.476 1.00 91.31 96 ASP A N 1
ATOM 754 C CA . ASP A 1 96 ? 9.755 6.936 -2.984 1.00 91.31 96 ASP A CA 1
ATOM 755 C C . ASP A 1 96 ? 10.336 6.486 -1.627 1.00 91.31 96 ASP A C 1
ATOM 757 O O . ASP A 1 96 ? 10.878 7.289 -0.868 1.00 91.31 96 ASP A O 1
ATOM 761 N N . ASN A 1 97 ? 10.242 5.191 -1.321 1.00 92.06 97 ASN A N 1
ATOM 762 C CA . ASN A 1 97 ? 10.964 4.566 -0.218 1.00 92.06 97 ASN A CA 1
ATOM 763 C C . ASN A 1 97 ? 12.180 3.780 -0.740 1.00 92.06 97 ASN A C 1
ATOM 765 O O . ASN A 1 97 ? 12.084 3.156 -1.801 1.00 92.06 97 ASN A O 1
ATOM 769 N N . PRO A 1 98 ? 13.301 3.736 0.002 1.00 92.62 98 PRO A N 1
ATOM 770 C CA . PRO A 1 98 ? 14.492 2.967 -0.360 1.00 92.62 98 PRO A CA 1
ATOM 771 C C . PRO A 1 98 ? 14.349 1.468 -0.022 1.00 92.62 98 PRO A C 1
ATOM 773 O O . PRO A 1 98 ? 15.219 0.887 0.626 1.00 92.62 98 PRO A O 1
ATOM 776 N N . ILE A 1 99 ? 13.248 0.831 -0.437 1.00 91.12 99 ILE A N 1
ATOM 777 C CA . ILE A 1 99 ? 12.986 -0.584 -0.135 1.00 91.12 99 ILE A CA 1
ATOM 778 C C . ILE A 1 99 ? 13.899 -1.462 -0.990 1.00 91.12 99 ILE A C 1
ATOM 780 O O . ILE A 1 99 ? 13.859 -1.393 -2.221 1.00 91.12 99 ILE A O 1
ATOM 784 N N . ALA A 1 100 ? 14.693 -2.316 -0.347 1.00 85.44 100 ALA A N 1
ATOM 785 C CA . ALA A 1 100 ? 15.531 -3.269 -1.065 1.00 85.44 100 ALA A CA 1
ATOM 786 C C . ALA A 1 100 ? 14.670 -4.358 -1.753 1.00 85.44 100 ALA A C 1
ATOM 788 O O . ALA A 1 100 ? 13.692 -4.819 -1.157 1.00 85.44 100 ALA A O 1
ATOM 789 N N . PRO A 1 101 ? 15.001 -4.801 -2.987 1.00 74.19 101 PRO A N 1
ATOM 790 C CA . PRO A 1 101 ? 14.182 -5.756 -3.749 1.00 74.19 101 PRO A CA 1
ATOM 791 C C . PRO A 1 101 ? 13.915 -7.095 -3.047 1.00 74.19 101 PRO A C 1
ATOM 793 O O . PRO A 1 101 ? 12.900 -7.737 -3.305 1.00 74.19 101 PRO A O 1
ATOM 796 N N . ASP A 1 102 ? 14.833 -7.520 -2.185 1.00 81.00 102 ASP A N 1
ATOM 797 C CA . ASP A 1 102 ? 14.805 -8.752 -1.398 1.00 81.00 102 ASP A CA 1
ATOM 798 C C . ASP A 1 102 ? 14.304 -8.542 0.040 1.00 81.00 102 ASP A C 1
ATOM 800 O O . ASP A 1 102 ? 14.093 -9.515 0.764 1.00 81.00 102 ASP A O 1
ATOM 804 N N . CYS A 1 103 ? 14.044 -7.298 0.455 1.00 87.94 103 CYS A N 1
ATOM 805 C CA . CYS A 1 103 ? 13.611 -6.982 1.813 1.00 87.94 103 CYS A CA 1
ATOM 806 C C . CYS A 1 103 ? 12.092 -6.801 1.929 1.00 87.94 103 CYS A C 1
ATOM 808 O O . CYS A 1 103 ? 11.584 -5.784 2.408 1.00 87.94 103 CYS A O 1
ATOM 810 N N . VAL A 1 104 ? 11.355 -7.822 1.492 1.00 89.31 104 VAL A N 1
ATOM 811 C CA . VAL A 1 104 ? 9.904 -7.938 1.682 1.00 89.31 104 VAL A CA 1
ATOM 812 C C . VAL A 1 104 ? 9.611 -9.294 2.311 1.00 89.31 104 VAL A C 1
ATOM 814 O O . VAL A 1 104 ? 9.888 -10.332 1.711 1.00 89.31 104 VAL A O 1
ATOM 817 N N . SER A 1 105 ? 9.065 -9.304 3.528 1.00 88.62 105 SER A N 1
ATOM 818 C CA . SER A 1 105 ? 8.762 -10.551 4.228 1.00 88.62 105 SER A CA 1
ATOM 819 C C . SER A 1 105 ? 7.687 -11.350 3.486 1.00 88.62 105 SER A C 1
ATOM 821 O O . SER A 1 105 ? 6.740 -10.793 2.925 1.00 88.62 105 SER A O 1
ATOM 823 N N . ALA A 1 106 ? 7.796 -12.682 3.510 1.00 83.56 106 ALA A N 1
ATOM 824 C CA . ALA A 1 106 ? 6.885 -13.575 2.785 1.00 83.56 106 ALA A CA 1
ATOM 825 C C . ALA A 1 106 ? 5.402 -13.386 3.169 1.00 83.56 106 ALA A C 1
ATOM 827 O O . ALA A 1 106 ? 4.508 -13.640 2.365 1.00 83.56 106 ALA A O 1
ATOM 828 N N . ASN A 1 107 ? 5.141 -12.913 4.388 1.00 87.94 107 ASN A N 1
ATOM 829 C CA . ASN A 1 107 ? 3.811 -12.673 4.941 1.00 87.94 107 ASN A CA 1
ATOM 830 C C . ASN A 1 107 ? 3.345 -11.201 4.849 1.00 87.94 107 ASN A C 1
ATOM 832 O O . ASN A 1 107 ? 2.249 -10.876 5.323 1.00 87.94 107 ASN A O 1
ATOM 836 N N . PHE A 1 108 ? 4.132 -10.298 4.246 1.00 90.69 108 PHE A N 1
ATOM 837 C CA . PHE A 1 108 ? 3.791 -8.871 4.153 1.00 90.69 108 PHE A CA 1
ATOM 838 C C . PHE A 1 108 ? 2.537 -8.598 3.312 1.00 90.69 108 PHE A C 1
ATOM 840 O O . PHE A 1 108 ? 1.801 -7.653 3.585 1.00 90.69 108 PHE A O 1
ATOM 847 N N . TRP A 1 109 ? 2.240 -9.442 2.327 1.00 90.38 109 TRP A N 1
ATOM 848 C CA . TRP A 1 109 ? 1.041 -9.299 1.489 1.00 90.38 109 TRP A CA 1
ATOM 849 C C . TRP A 1 109 ? -0.130 -10.171 1.964 1.00 90.38 109 TRP A C 1
ATOM 851 O O . TRP A 1 109 ? -1.268 -9.982 1.540 1.00 90.38 109 TRP A O 1
ATOM 861 N N . THR A 1 110 ? 0.124 -11.134 2.854 1.00 88.12 110 THR A N 1
ATOM 862 C CA . THR A 1 110 ? -0.888 -12.088 3.324 1.00 88.12 110 THR A CA 1
ATOM 863 C C . THR A 1 110 ? -2.066 -11.377 3.988 1.00 88.12 110 THR A C 1
ATOM 865 O O . THR A 1 110 ? -1.884 -10.553 4.880 1.00 88.12 110 THR A O 1
ATOM 868 N N . GLY A 1 111 ? -3.286 -11.726 3.574 1.00 89.31 111 GLY A N 1
ATOM 869 C CA . GLY A 1 111 ? -4.522 -11.175 4.135 1.00 89.31 111 GLY A CA 1
ATOM 870 C C . GLY A 1 111 ? -4.981 -9.852 3.515 1.00 89.31 111 GLY A C 1
ATOM 871 O O . GLY A 1 111 ? -6.080 -9.413 3.832 1.00 89.31 111 GLY A O 1
ATOM 872 N N . MET A 1 112 ? -4.210 -9.244 2.607 1.00 92.38 112 MET A N 1
ATOM 873 C CA . MET A 1 112 ? -4.634 -8.069 1.832 1.00 92.38 112 MET A CA 1
ATOM 874 C C . MET A 1 112 ? -5.488 -8.499 0.633 1.00 92.38 112 MET A C 1
ATOM 876 O O . MET A 1 112 ? -5.021 -8.547 -0.502 1.00 92.38 112 MET A O 1
ATOM 880 N N . THR A 1 113 ? -6.733 -8.883 0.905 1.00 91.06 113 THR A N 1
ATOM 881 C CA . THR A 1 113 ? -7.655 -9.463 -0.087 1.00 91.06 113 THR A CA 1
ATOM 882 C C . THR A 1 113 ? -8.477 -8.435 -0.865 1.00 91.06 113 THR A C 1
ATOM 884 O O . THR A 1 113 ? -9.207 -8.815 -1.777 1.00 91.06 113 THR A O 1
ATOM 887 N N . ARG A 1 114 ? -8.412 -7.151 -0.491 1.00 93.75 114 ARG A N 1
ATOM 888 C CA . ARG A 1 114 ? -9.152 -6.053 -1.139 1.00 93.75 114 ARG A CA 1
ATOM 889 C C . ARG A 1 114 ? -8.233 -4.999 -1.754 1.00 93.75 114 ARG A C 1
ATOM 891 O O . ARG A 1 114 ? -8.732 -3.965 -2.195 1.00 93.75 114 ARG A O 1
ATOM 898 N N . LEU A 1 115 ? -6.921 -5.247 -1.784 1.00 95.31 115 LEU A N 1
ATOM 899 C CA . LEU A 1 115 ? -5.919 -4.279 -2.221 1.00 95.31 115 LEU A CA 1
ATOM 900 C C . LEU A 1 115 ? -6.030 -4.074 -3.732 1.00 95.31 115 LEU A C 1
ATOM 902 O O . LEU A 1 115 ? -5.423 -4.792 -4.508 1.00 95.31 115 LEU A O 1
ATOM 906 N N . ASN A 1 116 ? -6.795 -3.076 -4.153 1.00 94.19 116 ASN A N 1
ATOM 907 C CA . ASN A 1 116 ? -7.102 -2.813 -5.555 1.00 94.19 116 ASN A CA 1
ATOM 908 C C . ASN A 1 116 ? -6.163 -1.814 -6.211 1.00 94.19 116 ASN A C 1
ATOM 910 O O . ASN A 1 116 ? -6.174 -1.691 -7.435 1.00 94.19 116 ASN A O 1
ATOM 914 N N . TYR A 1 117 ? -5.386 -1.082 -5.425 1.00 95.50 117 TYR A N 1
ATOM 915 C CA . TYR A 1 117 ? -4.460 -0.107 -5.961 1.00 95.50 117 TYR A CA 1
ATOM 916 C C . TYR A 1 117 ? -3.188 -0.065 -5.123 1.00 95.50 117 TYR A C 1
ATOM 918 O O . TYR A 1 117 ? -3.209 0.278 -3.943 1.00 95.50 117 TYR A O 1
ATOM 926 N N . LEU A 1 118 ? -2.065 -0.403 -5.743 1.00 95.69 118 LEU A N 1
ATOM 927 C CA . LEU A 1 118 ? -0.761 -0.461 -5.102 1.00 95.69 118 LEU A CA 1
ATOM 928 C C . LEU A 1 118 ? 0.261 0.322 -5.927 1.00 95.69 118 LEU A C 1
ATOM 930 O O . LEU A 1 118 ? 0.437 0.073 -7.123 1.00 95.69 118 LEU A O 1
ATOM 934 N N . ILE A 1 119 ? 0.959 1.246 -5.269 1.00 94.19 119 ILE A N 1
ATOM 935 C CA . ILE A 1 119 ? 2.134 1.926 -5.817 1.00 94.19 119 ILE A CA 1
ATOM 936 C C . ILE A 1 119 ? 3.354 1.473 -5.026 1.00 94.19 119 ILE A C 1
ATOM 938 O O . ILE A 1 119 ? 3.405 1.626 -3.811 1.00 94.19 119 ILE A O 1
ATOM 942 N N . LEU A 1 120 ? 4.346 0.925 -5.714 1.00 93.38 120 LEU A N 1
ATOM 943 C CA . LEU A 1 120 ? 5.609 0.479 -5.127 1.00 93.38 120 LEU A CA 1
ATOM 944 C C . LEU A 1 120 ? 6.725 1.499 -5.407 1.00 93.38 120 LEU A C 1
ATOM 946 O O . LEU A 1 120 ? 6.576 2.344 -6.296 1.00 93.38 120 LEU A O 1
ATOM 950 N N . PRO A 1 121 ? 7.878 1.432 -4.722 1.00 91.88 121 PRO A N 1
ATOM 951 C CA . PRO A 1 121 ? 9.081 2.111 -5.187 1.00 91.88 121 PRO A CA 1
ATOM 952 C C . PRO A 1 121 ? 9.438 1.686 -6.610 1.00 91.88 121 PRO A C 1
ATOM 954 O O . PRO A 1 121 ? 9.255 0.533 -6.993 1.00 91.88 121 PRO A O 1
ATOM 957 N N . HIS A 1 122 ? 9.958 2.603 -7.416 1.00 85.06 122 HIS A N 1
ATOM 958 C CA . HIS A 1 122 ? 10.473 2.245 -8.733 1.00 85.06 122 HIS A CA 1
ATOM 959 C C . HIS A 1 122 ? 11.887 1.648 -8.595 1.00 85.06 122 HIS A C 1
ATOM 961 O O . HIS A 1 122 ? 12.683 2.224 -7.855 1.00 85.06 122 HIS A O 1
ATOM 967 N N . PRO A 1 123 ? 12.248 0.552 -9.299 1.00 84.38 123 PRO A N 1
ATOM 968 C CA . PRO A 1 123 ? 11.488 -0.198 -10.310 1.00 84.38 123 PRO A CA 1
ATOM 969 C C . PRO A 1 123 ? 10.826 -1.502 -9.796 1.00 84.38 123 PRO A C 1
ATOM 971 O O . PRO A 1 123 ? 10.728 -2.479 -10.543 1.00 84.38 123 PRO A O 1
ATOM 974 N N . THR A 1 124 ? 10.382 -1.563 -8.539 1.00 87.69 124 THR A N 1
ATOM 975 C CA . THR A 1 124 ? 9.810 -2.773 -7.921 1.00 87.69 124 THR A CA 1
ATOM 976 C C . THR A 1 124 ? 8.570 -3.270 -8.673 1.00 87.69 124 THR A C 1
ATOM 978 O O . THR A 1 124 ? 7.681 -2.497 -9.028 1.00 87.69 124 THR A O 1
ATOM 981 N N . LYS A 1 125 ? 8.517 -4.583 -8.924 1.00 88.62 125 LYS A N 1
ATOM 982 C CA . LYS A 1 125 ? 7.414 -5.250 -9.630 1.00 88.62 125 LYS A CA 1
ATOM 983 C C . LYS A 1 125 ? 6.254 -5.570 -8.690 1.00 88.62 125 LYS A C 1
ATOM 985 O O . LYS A 1 125 ? 6.460 -5.810 -7.504 1.00 88.62 125 LYS A O 1
ATOM 990 N N . CYS A 1 126 ? 5.057 -5.667 -9.262 1.00 92.75 126 CYS A N 1
ATOM 991 C CA . CYS A 1 126 ? 3.850 -6.058 -8.542 1.00 92.75 126 CYS A CA 1
ATOM 992 C C . CYS A 1 126 ? 3.977 -7.436 -7.868 1.00 92.75 126 CYS A C 1
ATOM 994 O O . CYS A 1 126 ? 4.441 -8.386 -8.513 1.00 92.75 126 CYS A O 1
ATOM 996 N N . PRO A 1 127 ? 3.540 -7.580 -6.602 1.00 91.19 127 PRO A N 1
ATOM 997 C CA . PRO A 1 127 ? 3.501 -8.872 -5.928 1.00 91.19 127 PRO A CA 1
ATOM 998 C C . PRO A 1 127 ? 2.545 -9.816 -6.666 1.00 91.19 127 PRO A C 1
ATOM 1000 O O . PRO A 1 127 ? 1.500 -9.389 -7.154 1.00 91.19 127 PRO A O 1
ATOM 1003 N N . GLY A 1 128 ? 2.930 -11.088 -6.791 1.00 89.00 128 GLY A N 1
ATOM 1004 C CA . GLY A 1 128 ? 2.201 -12.073 -7.603 1.00 89.00 128 GLY A CA 1
ATOM 1005 C C . GLY A 1 128 ? 2.393 -11.924 -9.121 1.00 89.00 128 GLY A C 1
ATOM 1006 O O . GLY A 1 128 ? 1.903 -12.752 -9.881 1.00 89.00 128 GLY A O 1
ATOM 1007 N N . GLY A 1 129 ? 3.148 -10.919 -9.581 1.00 89.56 129 GLY A N 1
ATOM 1008 C CA . GLY A 1 129 ? 3.399 -10.692 -11.003 1.00 89.56 129 GLY A CA 1
ATOM 1009 C C . GLY A 1 129 ? 2.173 -10.166 -11.756 1.00 89.56 129 GLY A C 1
ATOM 1010 O O . GLY A 1 129 ? 1.227 -9.666 -11.161 1.00 89.56 129 GLY A O 1
ATOM 1011 N N . LYS A 1 130 ? 2.207 -10.247 -13.089 1.00 89.94 130 LYS A N 1
ATOM 1012 C CA . LYS A 1 130 ? 1.158 -9.701 -13.970 1.00 89.94 130 LYS A CA 1
ATOM 1013 C C . LYS A 1 130 ? -0.198 -10.408 -13.846 1.00 89.94 130 LYS A C 1
ATOM 1015 O O . LYS A 1 130 ? -1.198 -9.804 -14.189 1.00 89.94 130 LYS A O 1
ATOM 1020 N N . ASP A 1 131 ? -0.225 -11.654 -13.377 1.00 90.31 131 ASP A N 1
ATOM 1021 C CA . ASP A 1 131 ? -1.448 -12.466 -13.341 1.00 90.31 131 ASP A CA 1
ATOM 1022 C C . ASP A 1 131 ? -2.273 -12.207 -12.064 1.00 90.31 131 ASP A C 1
ATOM 1024 O O . ASP A 1 131 ? -3.448 -12.553 -11.995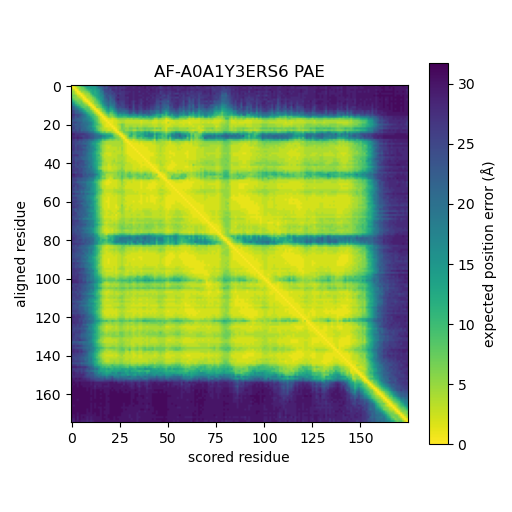 1.00 90.31 131 ASP A O 1
ATOM 1028 N N . ALA A 1 132 ? -1.679 -11.550 -11.059 1.00 91.62 132 ALA A N 1
ATOM 1029 C CA . ALA A 1 132 ? -2.359 -11.159 -9.823 1.00 91.62 132 ALA A CA 1
ATOM 1030 C C . ALA A 1 132 ? -3.130 -9.828 -9.936 1.00 91.62 132 ALA A C 1
ATOM 1032 O O . ALA A 1 132 ? -3.813 -9.437 -8.987 1.00 91.62 132 ALA A O 1
ATOM 1033 N N . TRP A 1 133 ? -3.015 -9.125 -11.067 1.00 95.00 133 TRP A N 1
ATOM 1034 C CA . TRP A 1 133 ? -3.550 -7.777 -11.263 1.00 95.00 133 TRP A CA 1
ATOM 1035 C C . TRP A 1 133 ? -4.149 -7.624 -12.661 1.00 95.00 133 TRP A C 1
ATOM 1037 O O . TRP A 1 133 ? -3.541 -8.037 -13.643 1.00 95.00 133 TRP A O 1
ATOM 1047 N N . GLU A 1 134 ? -5.294 -6.956 -12.773 1.00 95.00 134 GLU A N 1
ATOM 1048 C CA . GLU A 1 134 ? -5.894 -6.576 -14.058 1.00 95.00 134 GLU A CA 1
ATOM 1049 C C . GLU A 1 134 ? -4.954 -5.670 -14.861 1.00 95.00 134 GLU A C 1
ATOM 1051 O O . GLU A 1 134 ? -4.873 -5.753 -16.088 1.00 95.00 134 GLU A O 1
ATOM 1056 N N . TYR A 1 135 ? -4.211 -4.810 -14.160 1.00 94.25 135 TYR A N 1
ATOM 1057 C CA . TYR A 1 135 ? -3.218 -3.939 -14.762 1.00 94.25 135 TYR A CA 1
ATOM 1058 C C . TYR A 1 135 ? -1.970 -3.813 -13.883 1.00 94.25 135 TYR A C 1
ATOM 1060 O O . TYR A 1 135 ? -1.992 -3.210 -12.812 1.00 94.25 135 TYR A O 1
ATOM 1068 N N . ALA A 1 136 ? -0.847 -4.331 -14.383 1.00 93.75 136 ALA A N 1
ATOM 1069 C CA . ALA A 1 136 ? 0.473 -4.199 -13.772 1.00 93.75 136 ALA A CA 1
ATOM 1070 C C . ALA A 1 136 ? 1.440 -3.517 -14.752 1.00 93.75 136 ALA A C 1
ATOM 1072 O O . ALA A 1 136 ? 1.911 -4.137 -15.709 1.00 93.75 136 ALA A O 1
ATOM 1073 N N . LYS A 1 137 ? 1.760 -2.236 -14.519 1.00 89.25 137 LYS A N 1
ATOM 1074 C CA . LYS A 1 137 ? 2.720 -1.480 -15.342 1.00 89.25 137 LYS A CA 1
ATOM 1075 C C . LYS A 1 137 ? 3.764 -0.795 -14.471 1.00 89.25 137 LYS A C 1
ATOM 1077 O O . LYS A 1 137 ? 3.466 0.150 -13.743 1.00 89.25 137 LYS A O 1
ATOM 1082 N N . GLY A 1 138 ? 5.014 -1.238 -14.610 1.00 88.31 138 GLY A N 1
ATOM 1083 C CA . GLY A 1 138 ? 6.120 -0.741 -13.795 1.00 88.31 138 GLY A CA 1
ATOM 1084 C C . GLY A 1 138 ? 5.869 -1.030 -12.315 1.00 88.31 138 GLY A C 1
ATOM 1085 O O . GLY A 1 138 ? 5.716 -2.187 -11.937 1.00 88.31 138 GLY A O 1
ATOM 1086 N N . ASN A 1 139 ? 5.796 0.034 -11.515 1.00 91.12 139 ASN A N 1
ATOM 1087 C CA . ASN A 1 139 ? 5.565 0.001 -10.071 1.00 91.12 139 ASN A CA 1
ATOM 1088 C C . ASN A 1 139 ? 4.096 0.235 -9.666 1.00 91.12 139 ASN A C 1
ATOM 1090 O O . ASN A 1 139 ? 3.825 0.418 -8.482 1.00 91.12 13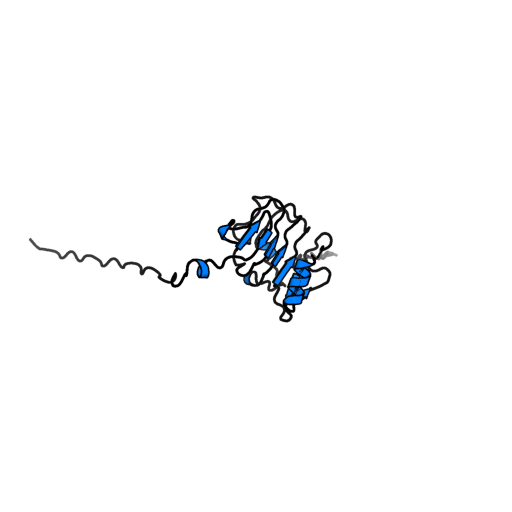9 ASN A O 1
ATOM 1094 N N . LYS A 1 140 ? 3.161 0.278 -10.626 1.00 94.06 140 LYS A N 1
ATOM 1095 C CA . LYS A 1 140 ? 1.723 0.434 -10.367 1.00 94.06 140 LYS A CA 1
ATOM 1096 C C . LYS A 1 140 ? 0.974 -0.867 -10.633 1.00 94.06 140 LYS A C 1
ATOM 1098 O O . LYS A 1 140 ? 1.104 -1.433 -11.723 1.00 94.06 140 LYS A O 1
ATOM 1103 N N . CYS A 1 141 ? 0.162 -1.279 -9.665 1.00 95.88 141 CYS A N 1
ATOM 1104 C CA . CYS A 1 141 ? -0.644 -2.495 -9.694 1.00 95.88 141 CYS A CA 1
ATOM 1105 C C . CYS A 1 141 ? -2.097 -2.132 -9.382 1.00 95.88 141 CYS A C 1
ATOM 1107 O O . CYS A 1 141 ? -2.372 -1.532 -8.343 1.00 95.88 141 CYS A O 1
ATOM 1109 N N . ILE A 1 142 ? -3.010 -2.429 -10.304 1.00 95.56 142 ILE A N 1
ATOM 1110 C CA . ILE A 1 142 ? -4.408 -1.998 -10.247 1.00 95.56 142 ILE A CA 1
ATOM 1111 C C . ILE A 1 142 ? -5.316 -3.197 -10.521 1.00 95.56 142 ILE A C 1
ATOM 1113 O O . ILE A 1 142 ? -5.039 -3.985 -11.426 1.00 95.56 142 ILE A O 1
ATOM 1117 N N . GLY A 1 143 ? -6.387 -3.304 -9.735 1.00 94.94 143 GLY A N 1
ATOM 1118 C CA . GLY A 1 143 ? -7.406 -4.346 -9.828 1.00 94.94 143 GLY A CA 1
ATOM 1119 C C . GLY A 1 143 ? -6.846 -5.703 -9.426 1.00 94.94 143 GLY A C 1
ATOM 1120 O O . GLY A 1 143 ? -6.491 -6.496 -10.291 1.00 94.94 143 GLY A O 1
ATOM 1121 N N . GLN A 1 144 ? -6.714 -5.972 -8.125 1.00 94.62 144 GLN A N 1
ATOM 1122 C CA . GLN A 1 144 ? -6.264 -7.289 -7.673 1.00 94.62 144 GLN A CA 1
ATOM 1123 C C . GLN A 1 144 ? -7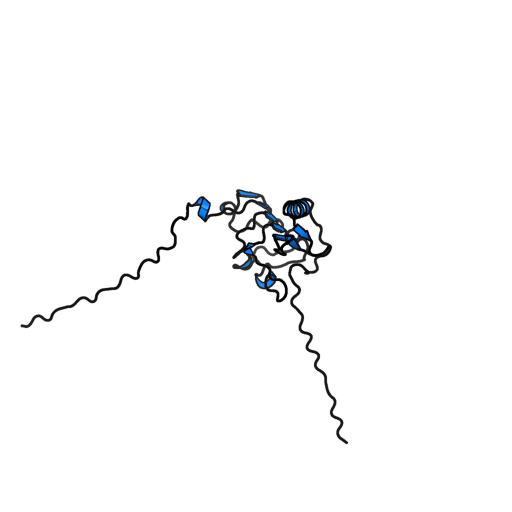.265 -8.346 -8.137 1.00 94.62 144 GLN A C 1
ATOM 1125 O O . GLN A 1 144 ? -8.468 -8.237 -7.897 1.00 94.62 144 GLN A O 1
ATOM 1130 N N . VAL A 1 145 ? -6.758 -9.374 -8.813 1.00 91.81 145 VAL A N 1
ATOM 1131 C CA . VAL A 1 145 ? -7.599 -10.428 -9.372 1.00 91.81 145 VAL A CA 1
ATOM 1132 C C . VAL A 1 145 ? -8.089 -11.327 -8.244 1.00 91.81 145 VAL A C 1
ATOM 1134 O O . VAL A 1 145 ? -7.305 -11.923 -7.502 1.00 91.81 145 VAL A O 1
ATOM 1137 N N . ASP A 1 146 ? -9.408 -11.470 -8.144 1.00 85.75 146 ASP A N 1
ATOM 1138 C CA . ASP A 1 146 ? -10.029 -12.499 -7.318 1.00 85.75 146 ASP A CA 1
ATOM 1139 C C . ASP A 1 146 ? -9.841 -13.857 -8.004 1.00 85.75 146 ASP A C 1
ATOM 1141 O O . ASP A 1 146 ? -10.628 -14.263 -8.864 1.00 85.75 146 ASP A O 1
ATOM 1145 N N . TRP A 1 147 ? -8.762 -14.548 -7.637 1.00 75.50 147 TRP A N 1
ATOM 1146 C CA . TRP A 1 147 ? -8.385 -15.823 -8.246 1.00 75.50 147 TRP A CA 1
ATOM 1147 C C . TRP A 1 147 ? -9.486 -16.882 -8.124 1.00 75.50 147 TRP A C 1
ATOM 1149 O O . TRP A 1 147 ? -9.688 -17.679 -9.034 1.00 75.50 147 TRP A O 1
ATOM 1159 N N . CYS A 1 148 ? -10.259 -16.864 -7.034 1.00 75.56 148 CYS A N 1
ATOM 1160 C CA . CYS A 1 148 ? -11.360 -17.802 -6.843 1.00 75.56 148 CYS A CA 1
ATOM 1161 C C . CYS A 1 148 ? -12.511 -17.560 -7.820 1.00 75.56 148 CYS A C 1
ATOM 1163 O O . CYS A 1 148 ? -13.132 -18.520 -8.278 1.00 75.56 148 CYS A O 1
ATOM 1165 N N . LYS A 1 149 ? -12.787 -16.299 -8.161 1.00 75.81 149 LYS A N 1
ATOM 1166 C CA . LYS A 1 149 ? -13.733 -15.969 -9.233 1.00 75.81 149 LYS A CA 1
ATOM 1167 C C . LYS A 1 149 ? -13.159 -16.266 -10.612 1.00 75.81 149 LYS A C 1
ATOM 1169 O O . LYS A 1 149 ? -13.908 -16.724 -11.468 1.00 75.81 149 LYS A O 1
ATOM 1174 N N . HIS A 1 150 ? -11.862 -16.035 -10.816 1.00 71.44 150 HIS A N 1
ATOM 1175 C CA . HIS A 1 150 ? -11.192 -16.298 -12.090 1.00 71.44 150 HIS A CA 1
ATOM 1176 C C . HIS A 1 150 ? -11.200 -17.791 -12.446 1.00 71.44 150 HIS A C 1
ATOM 1178 O O . HIS A 1 150 ? -11.617 -18.166 -13.537 1.00 71.44 150 HIS A O 1
ATOM 1184 N N . GLU A 1 151 ? -10.829 -18.646 -11.492 1.00 72.12 151 GLU A N 1
ATOM 1185 C CA . GLU A 1 151 ? -10.733 -20.101 -11.671 1.00 72.12 151 GLU A CA 1
ATOM 1186 C C . GLU A 1 151 ? -12.034 -20.851 -11.346 1.00 72.12 151 GLU A C 1
ATOM 1188 O O . GLU A 1 151 ? -12.069 -22.082 -11.351 1.00 72.12 151 GLU A O 1
ATOM 1193 N N . ASN A 1 152 ? -13.116 -20.129 -11.031 1.00 68.25 152 ASN A N 1
ATOM 1194 C CA . ASN A 1 152 ? -14.386 -20.703 -10.590 1.00 68.25 152 ASN A CA 1
ATOM 1195 C C . ASN A 1 152 ? -14.185 -21.761 -9.484 1.00 68.25 152 ASN A C 1
ATOM 1197 O O . ASN A 1 152 ? -14.638 -22.904 -9.596 1.00 68.25 152 ASN A O 1
ATOM 1201 N N . CYS A 1 153 ? -13.472 -21.376 -8.420 1.00 68.50 153 CYS A N 1
ATOM 1202 C CA . CYS A 1 153 ? -13.109 -22.208 -7.270 1.00 68.50 153 CYS A CA 1
ATOM 1203 C C . CYS A 1 153 ? -14.346 -22.632 -6.459 1.00 68.50 153 CYS A C 1
ATOM 1205 O O . CYS A 1 153 ? -14.539 -22.211 -5.321 1.00 68.50 153 CYS A O 1
ATOM 1207 N N . THR A 1 154 ? -15.213 -23.471 -7.021 1.00 58.97 154 THR A N 1
ATOM 1208 C CA . THR A 1 154 ? -16.484 -23.840 -6.391 1.00 58.97 154 THR A CA 1
ATOM 1209 C C . THR A 1 154 ? -16.330 -24.888 -5.290 1.00 58.97 154 THR A C 1
ATOM 1211 O O . THR A 1 154 ? -17.229 -25.005 -4.472 1.00 58.97 154 THR A O 1
ATOM 1214 N N . HIS A 1 155 ? -15.209 -25.612 -5.170 1.00 57.59 155 HIS A N 1
ATOM 1215 C CA . HIS A 1 155 ? -15.021 -26.607 -4.100 1.00 57.59 155 HIS A CA 1
ATOM 1216 C C . HIS A 1 155 ? -13.542 -26.954 -3.838 1.00 57.59 155 HIS A C 1
ATOM 1218 O O . HIS A 1 155 ? -13.040 -27.945 -4.365 1.00 57.59 155 HIS A O 1
ATOM 1224 N N . MET A 1 156 ? -12.851 -26.222 -2.956 1.00 49.81 156 MET A N 1
ATOM 1225 C CA . MET A 1 156 ? -11.588 -26.704 -2.350 1.00 49.81 156 MET A CA 1
ATOM 1226 C C . MET A 1 156 ? -11.747 -27.264 -0.924 1.00 49.81 156 MET A C 1
ATOM 1228 O O . MET A 1 156 ? -10.775 -27.720 -0.333 1.00 49.81 156 MET A O 1
ATOM 1232 N N . HIS A 1 157 ? -12.975 -27.379 -0.406 1.00 49.88 157 HIS A N 1
ATOM 1233 C CA . HIS A 1 157 ? -13.275 -28.251 0.737 1.00 49.88 157 HIS A CA 1
ATOM 1234 C C . HIS A 1 157 ? -13.692 -29.646 0.257 1.00 49.88 157 HIS A C 1
ATOM 1236 O O . HIS A 1 157 ? -14.850 -30.049 0.338 1.00 49.88 157 HIS A O 1
ATOM 1242 N N . ARG A 1 158 ? -12.731 -30.412 -0.250 1.00 44.59 158 ARG A N 1
ATOM 1243 C CA . ARG A 1 158 ? -12.763 -31.865 -0.075 1.00 44.59 158 ARG A CA 1
ATOM 1244 C C . ARG A 1 158 ? -11.458 -32.244 0.589 1.00 44.59 158 ARG A C 1
ATOM 1246 O O . ARG A 1 158 ? -10.476 -32.553 -0.081 1.00 44.59 158 ARG A O 1
ATOM 1253 N N . GLU A 1 159 ? -11.469 -32.224 1.918 1.00 47.56 159 GLU A N 1
ATOM 1254 C CA . GLU A 1 159 ? -10.608 -33.123 2.672 1.00 47.56 159 GLU A CA 1
ATOM 1255 C C . GLU A 1 159 ? -10.765 -34.505 2.032 1.00 47.56 159 GLU A C 1
ATOM 1257 O O . GLU A 1 159 ? -11.854 -35.083 2.016 1.00 47.56 159 GLU A O 1
ATOM 1262 N N . LYS A 1 160 ? -9.702 -35.013 1.401 1.00 42.66 160 LYS A N 1
ATOM 1263 C CA . LYS A 1 160 ? -9.661 -36.428 1.044 1.00 42.66 160 LYS A CA 1
ATOM 1264 C C . LYS A 1 160 ? -9.832 -37.178 2.364 1.00 42.66 160 LYS A C 1
ATOM 1266 O O . LYS A 1 160 ? -8.985 -36.993 3.239 1.00 42.66 160 LYS A O 1
ATOM 1271 N N . PRO A 1 161 ? -10.860 -38.027 2.532 1.00 40.22 161 PRO A N 1
ATOM 1272 C CA . PRO A 1 161 ? -10.931 -38.856 3.716 1.00 40.22 161 PRO A CA 1
ATOM 1273 C C . PRO A 1 161 ? -9.666 -39.709 3.735 1.00 40.22 161 PRO A C 1
ATOM 1275 O O . PRO A 1 161 ? -9.331 -40.348 2.729 1.00 40.22 161 PRO A O 1
ATOM 1278 N N . LEU A 1 162 ? -8.951 -39.701 4.861 1.00 47.81 162 LEU A N 1
ATOM 1279 C CA . LEU A 1 162 ? -7.910 -40.679 5.145 1.00 47.81 162 LEU A CA 1
ATOM 1280 C C . LEU A 1 162 ? -8.495 -42.059 4.843 1.00 47.81 162 LEU A C 1
ATOM 1282 O O . LEU A 1 162 ? -9.434 -42.515 5.496 1.00 47.81 162 LEU A O 1
ATOM 1286 N N . ARG A 1 163 ? -7.978 -42.705 3.796 1.00 44.25 163 ARG A N 1
ATOM 1287 C CA . ARG A 1 163 ? -8.381 -44.054 3.414 1.00 44.25 163 ARG A CA 1
ATOM 1288 C C . ARG A 1 163 ? -7.956 -44.969 4.560 1.00 44.25 163 ARG A C 1
ATOM 1290 O O . ARG A 1 163 ? -6.793 -45.353 4.646 1.00 44.25 163 ARG A O 1
ATOM 1297 N N . SER A 1 164 ? -8.894 -45.269 5.456 1.00 45.50 164 SER A N 1
ATOM 1298 C CA . SER A 1 164 ? -8.749 -46.292 6.487 1.00 45.50 164 SER A CA 1
ATOM 1299 C C . SER A 1 164 ? -8.252 -47.574 5.817 1.00 45.50 164 SER A C 1
ATOM 1301 O O . SER A 1 164 ? -8.941 -48.170 4.981 1.00 45.50 164 SER A O 1
ATOM 1303 N N . LYS A 1 165 ? -7.010 -47.968 6.120 1.00 50.38 165 LYS A N 1
ATOM 1304 C CA . LYS A 1 165 ? -6.509 -49.298 5.784 1.00 50.38 165 LYS A CA 1
ATOM 1305 C C . LYS A 1 165 ? -7.287 -50.277 6.661 1.00 50.38 165 LYS A C 1
ATOM 1307 O O . LYS A 1 165 ? -7.005 -50.398 7.848 1.00 50.38 165 LYS A O 1
ATOM 1312 N N . ARG A 1 166 ? -8.270 -50.965 6.076 1.00 39.31 166 ARG A N 1
ATOM 1313 C CA . ARG A 1 166 ? -8.869 -52.159 6.686 1.00 39.31 166 ARG A CA 1
ATOM 1314 C C . ARG A 1 166 ? -7.742 -53.171 6.964 1.00 39.31 166 ARG A C 1
ATOM 1316 O O . ARG A 1 166 ? -6.977 -53.444 6.034 1.00 39.31 166 ARG A O 1
ATOM 1323 N N . PRO A 1 167 ? -7.612 -53.719 8.184 1.00 42.81 167 PRO A N 1
ATOM 1324 C CA . PRO A 1 167 ? -6.675 -54.804 8.435 1.00 42.81 167 PRO A CA 1
ATOM 1325 C C . PRO A 1 167 ? -7.105 -56.034 7.628 1.00 42.81 167 PRO A C 1
ATOM 1327 O O . PRO A 1 167 ? -8.292 -56.351 7.523 1.00 42.81 167 PRO A O 1
ATOM 1330 N N . ARG A 1 168 ? -6.128 -56.685 6.995 1.00 43.91 168 ARG A N 1
ATOM 1331 C CA . ARG A 1 168 ? -6.312 -57.958 6.302 1.00 43.91 168 ARG A CA 1
ATOM 1332 C C . ARG A 1 168 ? -6.347 -59.040 7.383 1.00 43.91 168 ARG A C 1
ATOM 1334 O O . ARG A 1 168 ? -5.351 -59.246 8.065 1.00 43.91 168 ARG A O 1
ATOM 1341 N N . ASN A 1 169 ? -7.510 -59.656 7.577 1.00 43.56 169 ASN A N 1
ATOM 1342 C CA . ASN A 1 169 ? -7.638 -60.868 8.377 1.00 43.56 169 ASN A CA 1
ATOM 1343 C C . ASN A 1 169 ? -7.014 -62.013 7.579 1.00 43.56 169 ASN A C 1
ATOM 1345 O O . ASN A 1 169 ? -7.654 -62.529 6.664 1.00 43.56 169 ASN A O 1
ATOM 1349 N N . ASP A 1 170 ? -5.791 -62.403 7.921 1.00 50.22 170 ASP A N 1
ATOM 1350 C CA . ASP A 1 170 ? -5.253 -63.684 7.481 1.00 50.22 170 ASP A CA 1
ATOM 1351 C C . ASP A 1 170 ? -5.743 -64.745 8.470 1.00 50.22 170 ASP A C 1
ATOM 1353 O O . ASP A 1 170 ? -5.311 -64.829 9.621 1.00 50.22 170 ASP A O 1
ATOM 1357 N N . ALA A 1 171 ? -6.749 -65.497 8.025 1.00 43.66 171 ALA A N 1
ATOM 1358 C CA . ALA A 1 171 ? -7.255 -66.657 8.727 1.00 43.66 171 ALA A CA 1
ATOM 1359 C C . ALA A 1 171 ? -6.217 -67.786 8.657 1.00 43.66 171 ALA A C 1
ATOM 1361 O O . ALA A 1 171 ? -5.789 -68.209 7.586 1.00 43.66 171 ALA A O 1
ATOM 1362 N N . MET A 1 172 ? -5.851 -68.255 9.844 1.00 39.44 172 MET A N 1
ATOM 1363 C CA . MET A 1 172 ? -5.135 -69.486 10.150 1.00 39.44 172 MET A CA 1
ATOM 1364 C C . MET A 1 172 ? -5.765 -70.684 9.421 1.00 39.44 172 MET A C 1
ATOM 1366 O O . MET A 1 172 ? -6.911 -71.034 9.697 1.00 39.44 172 MET A O 1
ATOM 1370 N N . HIS A 1 173 ? -5.014 -71.325 8.520 1.00 40.34 173 HIS A N 1
ATOM 1371 C CA . HIS A 1 173 ? -5.353 -72.652 8.011 1.00 40.34 173 HIS A CA 1
ATOM 1372 C C . HIS A 1 173 ? -4.414 -73.676 8.649 1.00 40.34 173 HIS A C 1
ATOM 1374 O O . HIS A 1 173 ? -3.204 -73.646 8.440 1.00 40.34 173 HIS A O 1
ATOM 1380 N N . LEU A 1 174 ? -5.011 -74.546 9.463 1.00 40.56 174 LEU A N 1
ATOM 1381 C CA . LEU A 1 174 ? -4.430 -75.781 9.976 1.00 40.56 174 LEU A CA 1
ATOM 1382 C C . LEU A 1 174 ? -3.980 -76.682 8.823 1.00 40.56 174 LEU A C 1
ATOM 1384 O O . LEU A 1 174 ? -4.782 -76.929 7.916 1.00 40.56 174 LEU A O 1
ATOM 1388 N N . GLN A 1 175 ? -2.762 -77.208 8.945 1.00 41.56 175 GLN A N 1
ATOM 1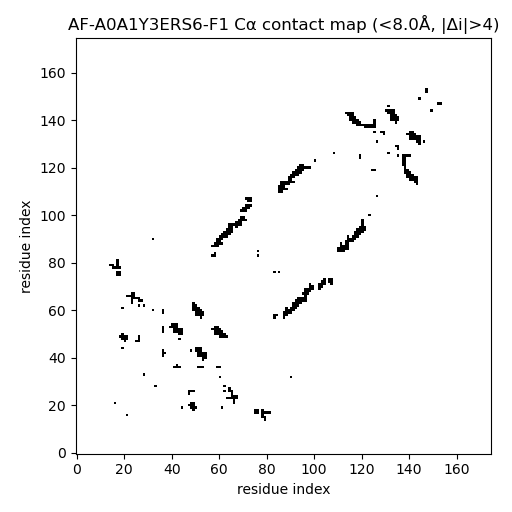389 C CA . GLN A 1 175 ? -2.389 -78.603 8.702 1.00 41.56 175 GLN A CA 1
ATOM 1390 C C . GLN A 1 175 ? -1.266 -78.975 9.669 1.00 41.56 175 GLN A C 1
ATOM 1392 O O . GLN A 1 175 ? -0.351 -78.140 9.843 1.00 41.56 175 GLN A O 1
#

Sequence (175 aa):
MFWITFVVFITTATALESVCQKKCTEPRLTPELERYCTKRDGHWLTDEANCCALNNGTVIILNLRQCNLSCLNSSIFEDGETNLNRSNIEMMDLSDNPIAPDCVSANFWTGMTRLNYLILPHPTKCPGGKDAWEYAKGNKCIGQVDWCKHENCTHMHREKPLRSKRPRNDAMHLQ

InterPro domains:
  IPR042350 All-trans retinoic acid-induced differentiation factor [PTHR15926] (6-152)

Mean predicted aligned error: 12.25 Å

Organism: NCBI:txid6335

=== Feature glossary ===
Feature key, reading from the visual/contextual features back to the raw sequence:

Rendered structure images. Structure images are PyMOL renders from six orthogonal camera directions. Cartoon representation draws helices as coils and strands as arrows; sticks shows the backbone as bonds; surface shows the solvent-excluded envelope. Rainbow coloring maps sequence position to hue (blue→red, N→C); chain coloring assigns a distinct color per polypeptide.

Contact-map, Ramachandran, and PAE plots. Three diagnostic plots accompany the record. The Cα contact map visualizes the tertiary structure as a 2D adjacency matrix (8 Å cutoff, sequence-local contacts suppressed). The Ramachandran plot shows the distribution of backbone (φ, ψ) torsions, with points in the α and β basins reflecting secondary structure content. The PAE plot shows AlphaFold's inter-residue confidence as a color matrix.

InterPro / GO / CATH / organism. The annotation block draws on four external resources. InterPro: which protein families and domains the sequence belongs to. GO: standardized terms for what the protein does, what process it participates in, and where in the cell it acts. CATH: which structural fold it has in the CATH hierarchy. Organism: the species of origin.

Nearest PDB structures. Structural nearest neighbors (via Foldseek easy-search vs the PDB). Reported per hit: target PDB id, E-value, and alignment TM-score. A TM-score above ~0.5 is the conventional threshold for 'same fold'.

Predicted aligned error. Predicted aligned error is AlphaFold's pairwise confidence. Unlike pLDDT (per-residue), PAE is per-residue-pair and captures whether two parts of the structure are correctly placed relative to each other. Units are ångströms of expected positional error.

Solvent-accessible surface area. SASA measures how much of the protein is reachable by solvent. It is computed by rolling a water-sized probe over the atomic surface and summing the exposed area (Å²). Per-residue SASA distinguishes core (buried, low SASA) from surface (exposed, high SASA) residues; total SASA is a whole-molecule size measure.

B-factor. Crystallographic B-factors measure how much each atom's electron density is smeared out, in Å². They rise in mobile loops and surface residues and fall in the buried interior. In AlphaFold models this column is repurposed to hold pLDDT instead.

pLDDT. For AlphaFold models, the B-factor field carries pLDDT — the model's own estimate of local accuracy on a 0–100 scale. Regions with pLDDT<50 should be treated as essentially unmodeled; they often correspond to intrinsically disordered segments.

Backbone torsions (φ/ψ). φ (phi) and ψ (psi) are the two rotatable backbone dihedrals per residue: φ is the C(i-1)–N–Cα–C torsion, ψ is the N–Cα–C–N(i+1) torsion, both in degrees on (−180°, 180°]. α-helical residues cluster near (−60°, −45°); β-strand residues near (−120°, +130°). A Ramachandran plot is simply a scatter of (φ, ψ) for every residue.

Radius of gyration, Cα contacts, bounding box. Radius of gyration (Rg) is the root-mean-square distance of Cα atoms from their centroid — a single number for overall size and compactness. A globular domain of N residues has Rg ≈ 2.2·N^0.38 Å; an extended or disordered chain has a much larger Rg. The Cα contact count is the number of residue pairs whose Cα atoms are within 8 Å and are more than four positions apart in sequence — a standard proxy for tertiary packing density. The bounding box is the smallest axis-aligned box enclosing all Cα atoms.

Secondary structure (3-state, P-SEA). Three-state secondary structure (P-SEA) collapses the eight DSSP classes into helix (a), strand (b), and coil (c). P-SEA assigns these from Cα geometry alone — distances and angles — without requiring backbone oxygens, so it works on any Cα trace.

Secondary structure (8-state, DSSP). Secondary structure is the local, repeating backbone conformation. DSSP classifies it into eight states by reading the hydrogen-bond network: three helix types (H, G, I), two β types (E, B), two non-regular types (T, S), and unstructured coil (-).

Foldseek 3Di. The Foldseek 3Di string encodes local tertiary geometry as a 20-letter alphabet — one character per residue — derived from the relative positions of nearby Cα atoms. Unlike the amino-acid sequence, 3Di is a direct function of the 3D structure, so two proteins with the same fold have similar 3Di strings even at low sequence identity.

mmCIF coordinates. Structure coordinates are given as an mmCIF _atom_site loop: one row per atom with element, residue name, chain id, sequence number, and x/y/z position in Å. Only the four main-chain atoms per residue are included here; side chains are omitted to keep the record compact.

Sequence. This is the polypeptide sequence — one letter per residue, N-terminus first. Length ranges from a few dozen residues for small domains to over a thousand for large multi-domain proteins.